Protein AF-A0A061RT14-F1 (afdb_monomer_lite)

pLDDT: mean 90.78, std 5.9, range [65.38, 98.06]

InterPro domains:
  IPR000403 Phosphatidylinositol 3-/4-kinase, catalytic domain [PF00454] (94-162)
  IPR000403 Phosphatidylinositol 3-/4-kinase, catalytic domain [PS50290] (64-193)
  IPR011009 Protein kinase-like domain superfamily [SSF56112] (56-160)
  IPR018936 Phosphatidylinositol 3-/4-kinase, conserved site [PS00915] (94-108)
  IPR038980 Serine/threonine-protein kinase ATM, plant [PTHR37079] (1-188)

Foldseek 3Di:
DVLVLVLLVVVQPDDPDPPDQKDFDDPVSQVSFPPQQAAADQFDDDDDDPVPDCVVVGWGFRGWDGMWGFDDDDQRWTWTWTATPVRDIWIKTKHFQAQCPVVQVVLVVQVVVQVVLCVDPVSVVVVDGDDGTDWADSDRGITMITDDPPDDPPCCQQQNPVSHDHPCNVDPDPPDDRPVRVVVVVVVVVVVD

Secondary structure (DSSP, 8-state):
-HHHHHHHHHHHHSPP-SS-SEEEPPHHHHHHTTT-TTSBPTTS--PPPTT---TTSS-BEEEE-SEEEEPSSTT--EEEEEEETTS-EEEEEEEESS--HHHHHHHHHHHHHHHHHHHSHHHHHTT-------EEEEETTEEEEE--TT---HHHHHH-TTSS-SHHHHHPPTTPPPHHHHHHHHHHHHH--

Organism: NCBI:txid582737

Structure (mmCIF, N/CA/C/O backbone):
data_AF-A0A061RT14-F1
#
_entry.id   AF-A0A061RT14-F1
#
loop_
_atom_site.group_PDB
_atom_site.id
_atom_site.type_symbol
_atom_site.label_atom_id
_atom_site.label_alt_id
_atom_site.label_comp_id
_atom_site.label_asym_id
_atom_site.label_entity_id
_atom_site.label_seq_id
_atom_site.pdbx_PDB_ins_code
_atom_site.Cartn_x
_atom_site.Cartn_y
_atom_site.Cartn_z
_atom_site.occupancy
_atom_site.B_iso_or_equiv
_atom_site.auth_seq_id
_atom_site.auth_comp_id
_atom_site.auth_asym_id
_atom_site.auth_atom_id
_atom_site.pdbx_PDB_model_num
ATOM 1 N N . MET A 1 1 ? -8.540 4.274 19.283 1.00 82.62 1 MET A N 1
ATOM 2 C CA . MET A 1 1 ? -7.628 4.503 18.140 1.00 82.62 1 MET A CA 1
ATOM 3 C C . MET A 1 1 ? -6.169 4.528 18.581 1.00 82.62 1 MET A C 1
ATOM 5 O O . MET A 1 1 ? -5.404 3.745 18.046 1.00 82.62 1 MET A O 1
ATOM 9 N N . GLU A 1 2 ? -5.791 5.320 19.586 1.00 88.31 2 GLU A N 1
ATOM 10 C CA . GLU A 1 2 ? -4.419 5.368 20.133 1.00 88.31 2 GLU A CA 1
ATOM 11 C C . GLU A 1 2 ? -3.838 3.985 20.482 1.00 88.31 2 GLU A C 1
ATOM 13 O O . GLU A 1 2 ? -2.826 3.586 19.917 1.00 88.31 2 GLU A O 1
ATOM 18 N N . ALA A 1 3 ? -4.556 3.183 21.276 1.00 90.88 3 ALA A N 1
ATOM 19 C CA . ALA A 1 3 ? -4.118 1.832 21.642 1.00 90.88 3 ALA A CA 1
ATOM 20 C C . ALA A 1 3 ? -3.869 0.897 20.440 1.00 90.88 3 ALA A C 1
ATOM 22 O O . ALA A 1 3 ? -3.035 0.001 20.531 1.00 90.88 3 ALA A O 1
ATOM 23 N N . LEU A 1 4 ? -4.579 1.087 19.319 1.00 91.56 4 LEU A N 1
ATOM 24 C CA . LEU A 1 4 ? -4.354 0.317 18.089 1.00 91.56 4 LEU A CA 1
ATOM 25 C C . LEU A 1 4 ? -3.040 0.747 17.423 1.00 91.56 4 LEU A C 1
ATOM 27 O O . LEU A 1 4 ? -2.253 -0.104 17.013 1.00 91.56 4 LEU A O 1
ATOM 31 N N . LEU A 1 5 ? -2.789 2.058 17.353 1.00 91.50 5 LEU A N 1
ATOM 32 C CA . LEU A 1 5 ? -1.551 2.612 16.804 1.00 91.50 5 LEU A CA 1
ATOM 33 C C . LEU A 1 5 ? -0.332 2.163 17.612 1.00 91.50 5 LEU A C 1
ATOM 35 O O . LEU A 1 5 ? 0.660 1.755 17.020 1.00 91.50 5 LEU A O 1
ATOM 39 N N . GLU A 1 6 ? -0.427 2.119 18.941 1.00 92.69 6 GLU A N 1
ATOM 40 C CA . GLU A 1 6 ? 0.636 1.563 19.788 1.00 92.69 6 GLU A CA 1
ATOM 41 C C . GLU A 1 6 ? 0.981 0.112 19.419 1.00 92.69 6 GLU A C 1
ATOM 43 O O . GLU A 1 6 ? 2.153 -0.267 19.427 1.00 92.69 6 GLU A O 1
ATOM 48 N N . LYS A 1 7 ? -0.013 -0.718 19.062 1.00 92.81 7 LYS A N 1
ATOM 49 C CA . LYS A 1 7 ? 0.255 -2.102 18.627 1.00 92.81 7 LYS A CA 1
ATOM 50 C C . LYS A 1 7 ? 0.917 -2.152 17.259 1.00 92.81 7 LYS A C 1
ATOM 52 O O . LYS A 1 7 ? 1.801 -2.984 17.054 1.00 92.81 7 LYS A O 1
ATOM 57 N N . TYR A 1 8 ? 0.538 -1.259 16.348 1.00 94.25 8 TYR A N 1
ATOM 58 C CA . TYR A 1 8 ? 1.222 -1.125 15.065 1.00 94.25 8 TYR A CA 1
ATOM 59 C C . TYR A 1 8 ? 2.668 -0.649 15.218 1.00 94.25 8 TYR A C 1
ATOM 61 O O . TYR A 1 8 ? 3.545 -1.204 14.560 1.00 94.25 8 TYR A O 1
ATOM 69 N N . ILE A 1 9 ? 2.937 0.311 16.105 1.00 93.81 9 ILE A N 1
ATOM 70 C CA . ILE A 1 9 ? 4.295 0.789 16.403 1.00 93.81 9 ILE A CA 1
ATOM 71 C C . ILE A 1 9 ? 5.125 -0.348 17.009 1.00 93.81 9 ILE A C 1
ATOM 73 O O . ILE A 1 9 ? 6.199 -0.659 16.498 1.00 93.81 9 ILE A O 1
ATOM 77 N N . ALA A 1 10 ? 4.592 -1.067 18.003 1.00 93.62 10 ALA A N 1
ATOM 78 C CA . ALA A 1 10 ? 5.271 -2.225 18.588 1.00 93.62 10 ALA A CA 1
ATOM 79 C C . ALA A 1 10 ? 5.583 -3.316 17.541 1.00 93.62 10 ALA A C 1
ATOM 81 O O . ALA A 1 10 ? 6.660 -3.914 17.549 1.00 93.62 10 ALA A O 1
ATOM 82 N N . LEU A 1 11 ? 4.666 -3.561 16.598 1.00 93.62 11 LEU A N 1
ATOM 83 C CA . LEU A 1 11 ? 4.891 -4.460 15.464 1.00 93.62 11 LEU A CA 1
ATOM 84 C C . LEU A 1 11 ? 5.971 -3.925 14.503 1.00 93.62 11 LEU A C 1
ATOM 86 O O . LEU A 1 11 ? 6.790 -4.704 14.004 1.00 93.62 11 LEU A O 1
ATOM 90 N N . ALA A 1 12 ? 5.987 -2.617 14.239 1.00 92.56 12 ALA A N 1
ATOM 91 C CA . ALA A 1 12 ? 6.969 -1.962 13.381 1.00 92.56 12 ALA A CA 1
ATOM 92 C C . ALA A 1 12 ? 8.385 -2.062 13.966 1.00 92.56 12 ALA A C 1
ATOM 94 O O . ALA A 1 12 ? 9.337 -2.366 13.240 1.00 92.56 12 ALA A O 1
ATOM 95 N N . GLU A 1 13 ? 8.526 -1.868 15.273 1.00 90.44 13 GLU A N 1
ATOM 96 C CA . GLU A 1 13 ? 9.802 -1.888 15.996 1.00 90.44 13 GLU A CA 1
ATOM 97 C C . GLU A 1 13 ? 10.305 -3.300 16.308 1.00 90.44 13 GLU A C 1
ATOM 99 O O . GLU A 1 13 ? 11.508 -3.499 16.494 1.00 90.44 13 GLU A O 1
ATOM 104 N N . MET A 1 14 ? 9.416 -4.301 16.301 1.00 89.44 14 MET A N 1
ATOM 105 C CA . MET A 1 14 ? 9.783 -5.698 16.524 1.00 89.44 14 MET A CA 1
ATOM 106 C C . MET A 1 14 ? 10.948 -6.111 15.603 1.00 89.44 14 MET A C 1
ATOM 108 O O . MET A 1 14 ? 10.864 -5.923 14.381 1.00 89.44 14 MET A O 1
ATOM 112 N N . PRO A 1 15 ? 12.023 -6.724 16.132 1.00 85.38 15 PRO A N 1
ATOM 113 C CA . PRO A 1 15 ? 13.105 -7.226 15.302 1.00 85.38 15 PRO A CA 1
ATOM 114 C C . PRO A 1 15 ? 12.567 -8.230 14.284 1.00 85.38 15 PRO A C 1
ATOM 116 O O . PRO A 1 15 ? 11.870 -9.184 14.634 1.00 85.38 15 PRO A O 1
ATOM 119 N N . ALA A 1 16 ? 12.904 -8.036 13.010 1.00 80.06 16 ALA A N 1
ATOM 120 C CA . ALA A 1 16 ? 12.757 -9.118 12.053 1.00 80.06 16 ALA A CA 1
ATOM 121 C C . ALA A 1 16 ? 13.710 -10.227 12.515 1.00 80.06 16 ALA A C 1
ATOM 123 O O . ALA A 1 16 ? 14.896 -9.949 12.676 1.00 80.06 16 ALA A O 1
ATOM 124 N N . GLY A 1 17 ? 13.191 -11.423 12.817 1.00 67.81 17 GLY A N 1
ATOM 125 C CA . GLY A 1 17 ? 13.969 -12.542 13.365 1.00 67.81 17 GLY A CA 1
ATOM 126 C C . GLY A 1 17 ? 15.090 -13.019 12.428 1.00 67.81 17 GLY A C 1
ATOM 127 O O . GLY A 1 17 ? 15.626 -12.263 11.627 1.00 67.81 17 GLY A O 1
ATOM 128 N N . GLY A 1 18 ? 15.465 -14.298 12.479 1.00 69.19 18 GLY A N 1
ATOM 129 C CA . GLY A 1 18 ? 16.499 -14.849 11.587 1.00 69.19 18 GLY A CA 1
ATOM 130 C C . GLY A 1 18 ? 16.211 -14.681 10.078 1.00 69.19 18 GLY A C 1
ATOM 131 O O . GLY A 1 18 ? 15.291 -13.984 9.648 1.00 69.19 18 GLY A O 1
ATOM 132 N N . LYS A 1 19 ? 16.967 -15.387 9.230 1.00 71.06 19 LYS A N 1
ATOM 133 C CA . LYS A 1 19 ? 16.823 -15.348 7.755 1.00 71.06 19 LYS A CA 1
ATOM 134 C C . LYS A 1 19 ? 15.473 -15.864 7.207 1.00 71.06 19 LYS A C 1
ATOM 136 O O . LYS A 1 19 ? 15.343 -16.035 6.004 1.00 71.06 19 LYS A O 1
ATOM 141 N N . GLN A 1 20 ? 14.496 -16.165 8.060 1.00 77.25 20 GLN A N 1
ATOM 142 C CA . GLN A 1 20 ? 13.179 -16.628 7.632 1.00 77.25 20 GLN A CA 1
ATOM 143 C C . GLN A 1 20 ? 12.346 -15.467 7.081 1.00 77.25 20 GLN A C 1
ATOM 145 O O . GLN A 1 20 ? 12.254 -14.412 7.709 1.00 77.25 20 GLN A O 1
ATOM 150 N N . ASP A 1 21 ? 11.686 -15.699 5.947 1.00 85.56 21 ASP A N 1
ATOM 151 C CA . ASP A 1 21 ? 10.792 -14.732 5.294 1.00 85.56 21 ASP A CA 1
ATOM 152 C C . ASP A 1 21 ? 9.399 -14.678 5.931 1.00 85.56 21 ASP A C 1
ATOM 154 O O . ASP A 1 21 ? 8.592 -13.815 5.601 1.00 85.56 21 ASP A O 1
ATOM 158 N N . ARG A 1 22 ? 9.089 -15.592 6.852 1.00 91.06 22 ARG A N 1
ATOM 159 C CA . ARG A 1 22 ? 7.801 -15.645 7.542 1.00 91.06 22 ARG A CA 1
ATOM 160 C C . ARG A 1 22 ? 7.979 -16.153 8.962 1.00 91.06 22 ARG A C 1
ATOM 162 O O . ARG A 1 22 ? 8.780 -17.051 9.199 1.00 91.06 22 ARG A O 1
ATOM 169 N N . MET A 1 23 ? 7.192 -15.616 9.885 1.00 91.50 23 MET A N 1
ATOM 170 C CA . MET A 1 23 ? 7.088 -16.114 11.254 1.00 91.50 23 MET A CA 1
ATOM 171 C C . MET A 1 23 ? 5.638 -16.104 11.740 1.00 91.50 23 MET A C 1
ATOM 173 O O . MET A 1 23 ? 4.797 -15.376 11.209 1.00 91.50 23 MET A O 1
ATOM 177 N N . ALA A 1 24 ? 5.335 -16.904 12.761 1.00 92.31 24 ALA A N 1
ATOM 178 C CA . ALA A 1 24 ? 4.065 -16.795 13.472 1.00 92.31 24 ALA A CA 1
ATOM 179 C C . ALA A 1 24 ? 3.992 -15.448 14.208 1.00 92.31 24 ALA A C 1
ATOM 181 O O . ALA A 1 24 ? 5.001 -14.968 14.726 1.00 92.31 24 ALA A O 1
ATOM 182 N N . MET A 1 25 ? 2.805 -14.843 14.265 1.00 91.19 25 MET A N 1
ATOM 183 C CA . MET A 1 25 ? 2.603 -13.614 15.025 1.00 91.19 25 MET A CA 1
ATOM 184 C C . MET A 1 25 ? 2.831 -13.900 16.520 1.00 91.19 25 MET A C 1
ATOM 186 O O . MET A 1 25 ? 2.176 -14.799 17.063 1.00 91.19 25 MET A O 1
ATOM 190 N N . PRO A 1 26 ? 3.735 -13.167 17.201 1.00 91.38 26 PRO A N 1
ATOM 191 C CA . PRO A 1 26 ? 4.007 -13.377 18.618 1.00 91.38 26 PRO A CA 1
ATOM 192 C C . PRO A 1 26 ? 2.741 -13.315 19.472 1.00 91.38 26 PRO A C 1
ATOM 194 O O . PRO A 1 26 ? 1.857 -12.489 19.241 1.00 91.38 26 PRO A O 1
ATOM 197 N N . GLY A 1 27 ? 2.662 -14.172 20.494 1.00 89.62 27 GLY A N 1
ATOM 198 C CA . GLY A 1 27 ? 1.471 -14.290 21.341 1.00 89.62 27 GLY A CA 1
ATOM 199 C C . GLY A 1 27 ? 1.075 -12.983 22.034 1.00 89.62 27 GLY A C 1
ATOM 200 O O . GLY A 1 27 ? -0.114 -12.720 22.196 1.00 89.62 27 GLY A O 1
ATOM 201 N N . GLU A 1 28 ? 2.050 -12.150 22.401 1.00 87.75 28 GLU A N 1
ATOM 202 C CA . GLU A 1 28 ? 1.825 -10.826 22.993 1.00 87.75 28 GLU A CA 1
ATOM 203 C C . GLU A 1 28 ? 1.169 -9.856 22.015 1.00 87.75 28 GLU A C 1
ATOM 205 O O . GLU A 1 28 ? 0.125 -9.298 22.343 1.00 87.75 28 GLU A O 1
ATOM 210 N N . LEU A 1 29 ? 1.701 -9.737 20.794 1.00 87.06 29 LEU A N 1
ATOM 211 C CA . LEU A 1 29 ? 1.098 -8.923 19.736 1.00 87.06 29 LEU A CA 1
ATOM 212 C C . LEU A 1 29 ? -0.297 -9.443 19.376 1.00 87.06 29 LEU A C 1
ATOM 214 O O . LEU A 1 29 ? -1.251 -8.673 19.339 1.00 87.06 29 LEU A O 1
ATOM 218 N N . ARG A 1 30 ? -0.457 -10.764 19.226 1.00 88.25 30 ARG A N 1
ATOM 219 C CA . ARG A 1 30 ? -1.756 -11.386 18.925 1.00 88.25 30 ARG A CA 1
ATOM 220 C C . ARG A 1 30 ? -2.808 -11.098 19.998 1.00 88.25 30 ARG A C 1
ATOM 222 O O . ARG A 1 30 ? -3.971 -10.894 19.670 1.00 88.25 30 ARG A O 1
ATOM 229 N N . ARG A 1 31 ? -2.428 -11.112 21.281 1.00 87.62 31 ARG A N 1
ATOM 230 C CA . ARG A 1 31 ? -3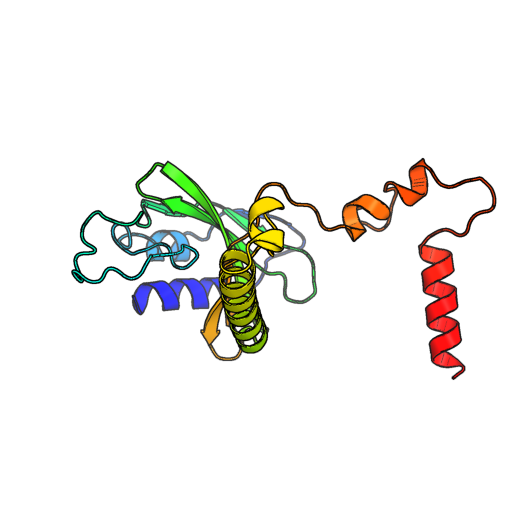.323 -10.712 22.382 1.00 87.62 31 ARG A CA 1
ATOM 231 C C . ARG A 1 31 ? -3.598 -9.213 22.356 1.00 87.62 31 ARG A C 1
ATOM 233 O O . ARG A 1 31 ? -4.737 -8.827 22.579 1.00 87.62 31 ARG A O 1
ATOM 240 N N . GLY A 1 32 ? -2.580 -8.407 22.063 1.00 83.69 32 GLY A N 1
ATOM 241 C CA . GLY A 1 32 ? -2.684 -6.955 21.970 1.00 83.69 32 GLY A CA 1
ATOM 242 C C . GLY A 1 32 ? -3.639 -6.481 20.879 1.00 83.69 32 GLY A C 1
ATOM 243 O O . GLY A 1 32 ? -4.244 -5.436 21.053 1.00 83.69 32 GLY A O 1
ATOM 244 N N . PHE A 1 33 ? -3.808 -7.257 19.807 1.00 84.12 33 PHE A N 1
ATOM 245 C CA . PHE A 1 33 ? -4.737 -6.973 18.713 1.00 84.12 33 PHE A CA 1
ATOM 246 C C . PHE A 1 33 ? -6.186 -7.440 18.951 1.00 84.12 33 PHE A C 1
ATOM 248 O O . PHE A 1 33 ? -7.040 -7.227 18.092 1.00 84.12 33 PHE A O 1
ATOM 255 N N . LYS A 1 34 ? -6.495 -8.063 20.097 1.00 82.81 34 LYS A N 1
ATOM 256 C CA . LYS A 1 34 ? -7.881 -8.394 20.464 1.00 82.81 34 LYS A CA 1
ATOM 257 C C . LYS A 1 34 ? -8.628 -7.153 20.955 1.00 82.81 34 LYS A C 1
ATOM 259 O O . LYS A 1 34 ? -8.044 -6.328 21.650 1.00 82.81 34 LYS A O 1
ATOM 264 N N . GLY A 1 35 ? -9.929 -7.070 20.673 1.00 82.50 35 GLY A N 1
ATOM 265 C CA . GLY A 1 35 ? -10.785 -5.987 21.171 1.00 82.50 35 GLY A CA 1
ATOM 266 C C . GLY A 1 35 ? -10.781 -4.729 20.300 1.00 82.50 35 GLY A C 1
ATOM 267 O O . GLY A 1 35 ? -11.325 -3.705 20.706 1.00 82.50 35 GLY A O 1
ATOM 268 N N . PHE A 1 36 ? -10.204 -4.800 19.098 1.00 84.94 36 PHE A N 1
ATOM 269 C CA . PHE A 1 36 ? -10.334 -3.762 18.069 1.00 84.94 36 PHE A CA 1
ATOM 270 C C . PHE A 1 36 ? -11.419 -4.093 17.040 1.00 84.94 36 PHE A C 1
ATOM 272 O O . PHE A 1 36 ? -11.477 -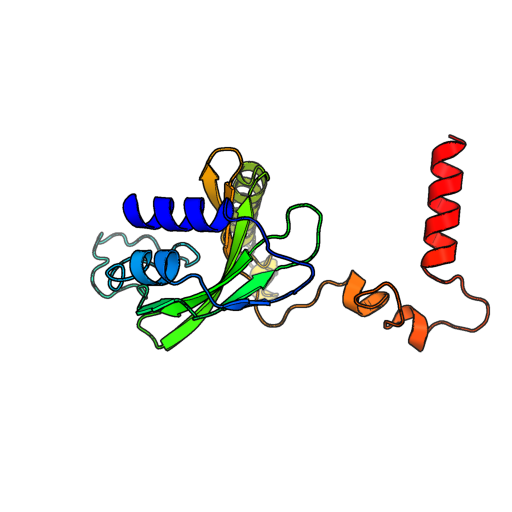3.447 15.998 1.00 84.94 36 PHE A O 1
ATOM 279 N N . ASP A 1 37 ? -12.300 -5.043 17.364 1.00 77.44 37 ASP A N 1
ATOM 280 C CA . ASP A 1 37 ? -13.267 -5.685 16.464 1.00 77.44 37 ASP A CA 1
ATOM 281 C C . ASP A 1 37 ? -14.397 -4.756 15.966 1.00 77.44 37 ASP A C 1
ATOM 283 O O . ASP A 1 37 ? -15.399 -5.219 15.447 1.00 77.44 37 ASP A O 1
ATOM 287 N N . LEU A 1 38 ? -14.277 -3.443 16.186 1.00 78.81 38 LEU A N 1
ATOM 288 C CA . LEU A 1 38 ? -15.215 -2.387 15.779 1.00 78.81 38 LEU A CA 1
ATOM 289 C C . LEU A 1 38 ? -14.483 -1.112 15.318 1.00 78.81 38 LEU A C 1
ATOM 291 O O . LEU A 1 38 ? -15.103 -0.074 15.082 1.00 78.81 38 LEU A O 1
ATOM 295 N N . MET A 1 39 ? -13.151 -1.154 15.230 1.00 88.19 39 MET A N 1
ATOM 296 C CA . MET A 1 39 ? -12.349 -0.035 14.743 1.00 88.19 39 MET A CA 1
ATOM 297 C C . MET A 1 39 ? -12.264 -0.065 13.218 1.00 88.19 39 MET A C 1
ATOM 299 O O . MET A 1 39 ? -12.162 -1.146 12.643 1.00 88.19 39 MET A O 1
ATOM 303 N N . PRO A 1 40 ? -12.267 1.097 12.546 1.00 89.62 40 PRO A N 1
ATOM 304 C CA . PRO A 1 40 ? -12.049 1.147 11.107 1.00 89.62 40 PRO A CA 1
ATOM 305 C C . PRO A 1 40 ? -10.700 0.535 10.727 1.00 89.62 40 PRO A C 1
ATOM 307 O O . PRO A 1 40 ? -9.714 0.675 11.459 1.00 89.62 40 PRO A O 1
ATOM 310 N N . LEU A 1 41 ? -10.643 -0.094 9.553 1.00 88.75 41 LEU A N 1
ATOM 311 C CA . LEU A 1 41 ? -9.377 -0.527 8.980 1.00 88.75 41 LEU A CA 1
ATOM 312 C C . LEU A 1 41 ? -8.552 0.705 8.583 1.00 88.75 41 LEU A C 1
ATOM 314 O O . LEU A 1 41 ? -8.979 1.508 7.754 1.00 88.75 41 LEU A O 1
ATOM 318 N N . VAL A 1 42 ? -7.362 0.847 9.163 1.00 87.25 42 VAL A N 1
ATOM 319 C CA . VAL A 1 42 ? -6.505 2.036 9.004 1.00 87.25 42 VAL A CA 1
ATOM 320 C C . VAL A 1 42 ? -6.064 2.236 7.549 1.00 87.25 42 VAL A C 1
ATOM 322 O O . VAL A 1 42 ? -5.904 3.368 7.099 1.00 87.25 42 VAL A O 1
ATOM 325 N N . SER A 1 43 ? -5.908 1.145 6.799 1.00 88.25 43 SER A N 1
ATOM 326 C CA . SER A 1 43 ? -5.563 1.157 5.374 1.00 88.25 43 SER A CA 1
ATOM 327 C C . SER A 1 43 ? -6.751 1.341 4.421 1.00 88.25 43 SER A C 1
ATOM 329 O O . SER A 1 43 ? -6.535 1.406 3.210 1.00 88.25 43 SER A O 1
ATOM 331 N N . SER A 1 44 ? -7.987 1.437 4.924 1.00 86.00 44 SER A N 1
ATOM 332 C CA . SER A 1 44 ? -9.184 1.576 4.084 1.00 86.00 44 SER A CA 1
ATOM 333 C C . SER A 1 44 ? -9.567 3.031 3.809 1.00 86.00 44 SER A C 1
ATOM 335 O O . SER A 1 44 ? -9.328 3.936 4.610 1.00 86.00 44 SER A O 1
ATOM 337 N N . ASP A 1 45 ? -10.197 3.255 2.657 1.00 84.44 45 ASP A N 1
ATOM 338 C CA . ASP A 1 45 ? -10.855 4.514 2.325 1.00 84.44 45 ASP A CA 1
ATOM 339 C C . ASP A 1 45 ? -12.234 4.593 2.982 1.00 84.44 45 ASP A C 1
ATOM 341 O O . ASP A 1 45 ? -13.144 3.843 2.630 1.00 84.44 45 ASP A O 1
ATOM 345 N N . ILE A 1 46 ? -12.410 5.547 3.898 1.00 88.44 46 ILE A N 1
ATOM 346 C CA . ILE A 1 46 ? -13.722 5.878 4.458 1.00 88.44 46 ILE A CA 1
ATOM 347 C C . ILE A 1 46 ? -14.191 7.185 3.817 1.00 88.44 46 ILE A C 1
ATOM 349 O O . ILE A 1 46 ? -13.589 8.233 4.069 1.00 88.44 46 ILE A O 1
ATOM 353 N N . PRO A 1 47 ? -15.246 7.160 2.984 1.00 88.00 47 PRO A N 1
ATOM 354 C CA . PRO A 1 47 ? -15.732 8.366 2.335 1.00 88.00 47 PRO A CA 1
ATOM 355 C C . PRO A 1 47 ? -16.314 9.329 3.370 1.00 88.00 47 PRO A C 1
ATOM 357 O O . PRO A 1 47 ? -17.072 8.925 4.253 1.00 88.00 47 PRO A O 1
ATOM 360 N N . VAL A 1 48 ? -15.999 10.618 3.232 1.00 90.25 48 VAL A N 1
ATOM 361 C CA . VAL A 1 48 ? -16.597 11.666 4.065 1.00 90.25 48 VAL A CA 1
ATOM 362 C C . VAL A 1 48 ? -18.087 11.748 3.759 1.00 90.25 48 VAL A C 1
ATOM 364 O O . VAL A 1 48 ? -18.490 11.926 2.609 1.00 90.25 48 VAL A O 1
ATOM 367 N N . ARG A 1 49 ? -18.914 11.637 4.798 1.00 90.06 49 ARG A N 1
ATOM 368 C CA . ARG A 1 49 ? -20.368 11.710 4.676 1.00 90.06 49 ARG A CA 1
ATOM 369 C C . ARG A 1 49 ? -20.888 13.064 5.159 1.00 90.06 49 ARG A C 1
ATOM 371 O O . ARG A 1 49 ? -20.648 13.405 6.319 1.00 90.06 49 ARG A O 1
ATOM 378 N N . PRO A 1 50 ? -21.656 13.801 4.334 1.00 94.50 50 PRO A N 1
ATOM 379 C CA . PRO A 1 50 ? -22.251 15.073 4.748 1.00 94.50 50 PRO A CA 1
ATOM 380 C C . PRO A 1 50 ? -23.197 14.953 5.950 1.00 94.50 50 PRO A C 1
ATOM 382 O O . PRO A 1 50 ? -23.345 15.902 6.708 1.00 94.50 50 PRO A O 1
ATOM 385 N N . ASP A 1 51 ? -23.823 13.787 6.143 1.00 94.50 51 ASP A N 1
A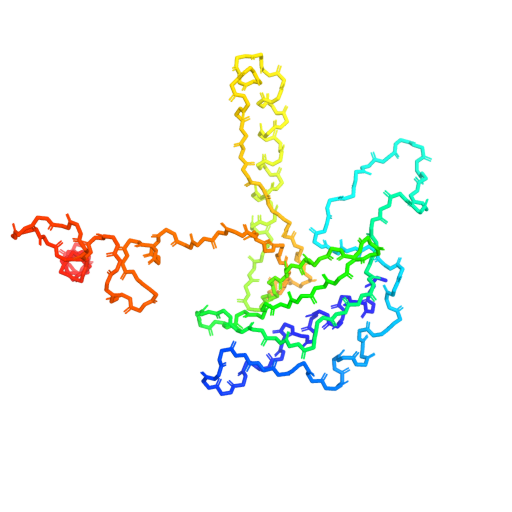TOM 386 C CA . ASP A 1 51 ? -24.731 13.527 7.266 1.00 94.50 51 ASP A CA 1
ATOM 387 C C . ASP A 1 51 ? -24.011 13.140 8.569 1.00 94.50 51 ASP A C 1
ATOM 389 O O . ASP A 1 51 ? -24.675 12.921 9.579 1.00 94.50 51 ASP A O 1
ATOM 393 N N . ALA A 1 52 ? -22.676 13.030 8.549 1.00 91.62 52 ALA A N 1
ATOM 394 C CA . ALA A 1 52 ? -21.829 12.606 9.666 1.00 91.62 52 ALA A CA 1
ATOM 395 C C . ALA A 1 52 ? -22.213 11.254 10.308 1.00 91.62 52 ALA A C 1
ATOM 397 O O . ALA A 1 52 ? -21.746 10.923 11.401 1.00 91.62 52 ALA A O 1
ATOM 398 N N . ARG A 1 53 ? -23.039 10.437 9.642 1.00 91.38 53 ARG A N 1
ATOM 399 C CA . ARG A 1 53 ? -23.471 9.131 10.154 1.00 91.38 53 ARG A CA 1
ATOM 400 C C . ARG A 1 53 ? -22.586 8.035 9.589 1.00 91.38 53 ARG A C 1
ATOM 402 O O . ARG A 1 53 ? -22.767 7.627 8.449 1.00 91.38 53 ARG A O 1
ATOM 409 N N . TYR A 1 54 ? -21.664 7.542 10.410 1.00 87.06 54 TYR A N 1
ATOM 410 C CA . TYR A 1 54 ? -20.715 6.494 10.018 1.00 87.06 54 TYR A CA 1
ATOM 411 C C . TYR A 1 54 ? -21.025 5.110 10.611 1.00 87.06 54 TYR A C 1
ATOM 413 O O . TYR A 1 54 ? -20.425 4.112 10.221 1.00 87.06 54 TYR A O 1
ATOM 421 N N . ALA A 1 55 ? -21.955 5.021 11.565 1.00 85.88 55 ALA A N 1
ATOM 422 C CA . ALA A 1 55 ? -22.281 3.759 12.223 1.00 85.88 55 ALA A CA 1
ATOM 423 C C . ALA A 1 55 ? -22.791 2.724 11.206 1.00 85.88 55 ALA A C 1
ATOM 425 O O . ALA A 1 55 ? -23.788 2.956 10.525 1.00 85.88 55 ALA A O 1
ATOM 426 N N . GLY A 1 56 ? -22.087 1.594 11.097 1.00 83.62 56 GLY A N 1
ATOM 427 C CA . GLY A 1 56 ? -22.422 0.519 10.159 1.00 83.62 56 GLY A CA 1
ATOM 428 C C . GLY A 1 56 ? -22.200 0.859 8.681 1.00 83.62 56 GLY A C 1
ATOM 429 O O . GLY A 1 56 ? -22.657 0.110 7.826 1.00 83.62 56 GLY A O 1
ATOM 430 N N . THR A 1 57 ? -21.530 1.972 8.354 1.00 86.56 57 THR A N 1
ATOM 431 C CA . THR A 1 57 ? -21.319 2.384 6.953 1.00 86.56 57 THR A CA 1
ATOM 432 C C . THR A 1 57 ? -19.941 2.034 6.407 1.00 86.56 57 THR A C 1
ATOM 434 O O . THR A 1 57 ? -19.676 2.309 5.240 1.00 86.56 57 THR A O 1
ATOM 437 N N . PHE A 1 58 ? -19.038 1.523 7.242 1.00 87.56 58 PHE A N 1
ATOM 438 C CA . PHE A 1 58 ? -17.675 1.187 6.851 1.00 87.56 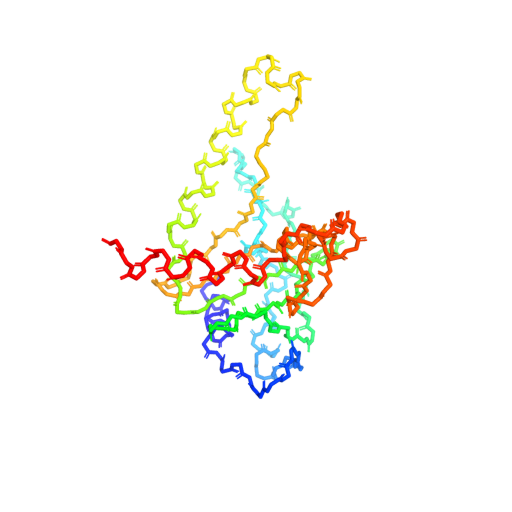58 PHE A CA 1
ATOM 439 C C . PHE A 1 58 ? -17.272 -0.178 7.423 1.00 87.56 58 PHE A C 1
ATOM 441 O O . PHE A 1 58 ? -17.692 -0.518 8.537 1.00 87.56 58 PHE A O 1
ATOM 448 N N . PRO A 1 59 ? -16.458 -0.949 6.682 1.00 88.56 59 PRO A N 1
ATOM 449 C CA . PRO A 1 59 ? -15.908 -2.192 7.185 1.00 88.56 59 PRO A CA 1
ATOM 450 C C . PRO A 1 59 ? -14.964 -1.899 8.352 1.00 88.56 59 PRO A C 1
ATOM 452 O O . PRO A 1 59 ? -14.114 -1.006 8.294 1.00 88.56 59 PRO A O 1
ATOM 455 N N . HIS A 1 60 ? -15.130 -2.646 9.434 1.00 91.19 60 HIS A N 1
ATOM 456 C CA . HIS A 1 60 ? -14.274 -2.556 10.610 1.00 91.19 60 HIS A CA 1
ATOM 457 C C . HIS A 1 60 ? -13.387 -3.790 10.710 1.00 91.19 60 HIS A C 1
ATOM 459 O O . HIS A 1 60 ? -13.646 -4.813 10.084 1.00 91.19 60 HIS A O 1
ATOM 465 N N . ILE A 1 61 ? -12.316 -3.690 11.486 1.00 93.19 61 ILE A N 1
ATOM 466 C CA . ILE A 1 61 ? -11.419 -4.805 11.766 1.00 93.19 61 ILE A CA 1
ATOM 467 C C . ILE A 1 61 ? -12.239 -5.922 12.415 1.00 93.19 61 ILE A C 1
ATOM 469 O O . ILE A 1 61 ? -12.932 -5.679 13.392 1.00 93.19 61 ILE A O 1
ATOM 473 N N . HIS A 1 62 ? -12.148 -7.135 11.880 1.00 92.31 62 HIS A N 1
ATOM 474 C CA . HIS A 1 62 ? -12.719 -8.352 12.461 1.00 92.31 62 HIS A CA 1
ATOM 475 C C . HIS A 1 62 ? -11.640 -9.249 13.078 1.00 92.31 62 HIS A C 1
ATOM 477 O O . HIS A 1 62 ? -11.905 -10.037 13.982 1.00 92.31 62 HIS A O 1
ATOM 483 N N . GLY A 1 63 ? -10.401 -9.156 12.590 1.00 91.31 63 GLY A N 1
ATOM 484 C CA . GLY A 1 63 ? -9.290 -9.883 13.187 1.00 91.31 63 GLY A CA 1
ATOM 485 C C . GLY A 1 63 ? -7.984 -9.761 12.419 1.00 91.31 63 GLY A C 1
ATOM 486 O O . GLY A 1 63 ? -7.938 -9.305 11.280 1.00 91.31 63 GLY A O 1
ATOM 487 N N . PHE A 1 64 ? -6.908 -10.219 13.051 1.00 93.00 64 PHE A N 1
ATOM 488 C CA . PHE A 1 64 ? -5.558 -10.203 12.494 1.00 93.00 64 PHE A CA 1
ATOM 489 C C . PHE A 1 64 ? -5.089 -11.617 12.154 1.00 93.00 64 PHE A C 1
ATOM 491 O O . PHE A 1 64 ? -5.366 -12.583 12.870 1.00 93.00 64 PHE A O 1
ATOM 498 N N . GLY A 1 65 ? -4.340 -11.733 11.061 1.00 93.12 65 GLY A N 1
ATOM 499 C CA . GLY A 1 65 ? -3.727 -12.976 10.618 1.00 93.12 65 GLY A CA 1
ATOM 500 C C . GLY A 1 65 ? -2.680 -13.492 11.608 1.00 93.12 65 GLY A C 1
ATOM 501 O O . GLY A 1 65 ? -1.972 -12.737 12.269 1.00 93.12 65 GLY A O 1
ATOM 502 N N . GLY A 1 66 ? -2.536 -14.816 11.682 1.00 93.94 66 GLY A N 1
ATOM 503 C CA . GLY A 1 66 ? -1.628 -15.475 12.628 1.00 93.94 66 GLY A CA 1
ATOM 504 C C . GLY A 1 66 ? -0.146 -15.461 12.240 1.00 93.94 66 GLY A C 1
ATOM 505 O O . GLY A 1 66 ? 0.654 -16.115 12.908 1.00 93.94 66 GLY A O 1
ATOM 506 N N . SER A 1 67 ? 0.245 -14.775 11.165 1.00 94.12 67 SER A N 1
ATOM 507 C CA . SER A 1 67 ? 1.624 -14.772 10.670 1.00 94.12 67 SER A CA 1
ATOM 508 C C . SER A 1 67 ? 2.053 -13.412 10.150 1.00 94.12 67 SER A C 1
ATOM 510 O O . SER A 1 67 ? 1.241 -12.683 9.589 1.00 94.12 67 SER A O 1
ATOM 512 N N . ILE A 1 68 ? 3.349 -13.152 10.247 1.00 94.81 68 ILE A N 1
ATOM 513 C CA . ILE 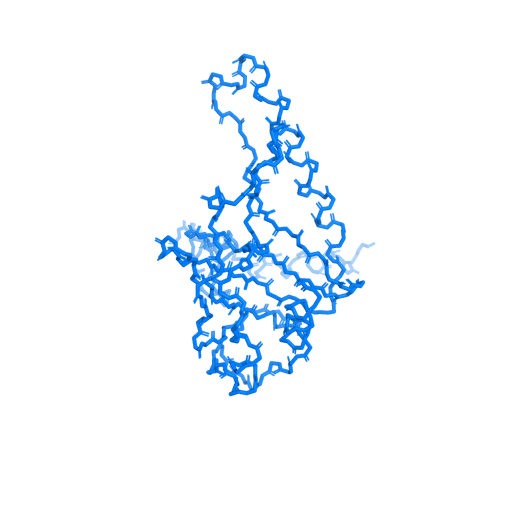A 1 68 ? 4.026 -11.981 9.706 1.00 94.81 68 ILE A CA 1
ATOM 514 C C . ILE A 1 68 ? 4.947 -12.460 8.589 1.00 94.81 68 ILE A C 1
ATOM 516 O O . ILE A 1 68 ? 5.728 -13.392 8.793 1.00 94.81 68 ILE A O 1
ATOM 520 N N . GLN A 1 69 ? 4.861 -11.836 7.420 1.00 94.12 69 GLN A N 1
ATOM 521 C CA . GLN A 1 69 ? 5.812 -12.035 6.332 1.00 94.12 69 GLN A CA 1
ATOM 522 C C . GLN A 1 69 ? 6.793 -10.861 6.304 1.00 94.12 69 GLN A C 1
ATOM 524 O O . GLN A 1 69 ? 6.399 -9.709 6.434 1.00 94.12 69 GLN A O 1
ATOM 529 N N . PHE A 1 70 ? 8.077 -11.140 6.132 1.00 92.00 70 PHE A N 1
ATOM 530 C CA . PHE A 1 70 ? 9.100 -10.120 5.964 1.00 92.00 70 PHE A CA 1
ATOM 531 C C . PHE A 1 70 ? 9.304 -9.854 4.482 1.00 92.00 70 PHE A C 1
ATOM 533 O O . PHE A 1 70 ? 9.571 -10.770 3.705 1.00 92.00 70 PHE A O 1
ATOM 540 N N . VAL A 1 71 ? 9.183 -8.591 4.092 1.00 86.75 71 VAL A N 1
ATOM 541 C CA . VAL A 1 71 ? 9.513 -8.155 2.736 1.00 86.75 71 VAL A CA 1
ATOM 542 C C . VAL A 1 71 ? 11.004 -7.818 2.688 1.00 86.75 71 VAL A C 1
ATOM 544 O O . VAL A 1 71 ? 11.585 -7.382 3.684 1.00 86.75 71 VAL A O 1
ATOM 547 N N . GLY A 1 72 ? 11.645 -8.088 1.548 1.00 78.81 72 GLY A N 1
ATOM 548 C CA . GLY A 1 72 ? 13.075 -7.844 1.357 1.00 78.81 72 GLY A CA 1
ATOM 549 C C . GLY A 1 72 ? 13.484 -6.384 1.596 1.00 78.81 72 GLY A C 1
ATOM 550 O O . GLY A 1 72 ? 12.653 -5.479 1.654 1.00 78.81 72 GLY A O 1
ATOM 551 N N . GLY A 1 73 ? 14.791 -6.156 1.713 1.00 76.88 73 GLY A N 1
ATOM 552 C CA . GLY A 1 73 ? 15.376 -4.842 1.989 1.00 76.88 73 GLY A CA 1
ATOM 553 C C . GLY A 1 73 ? 16.049 -4.760 3.359 1.00 76.88 73 GLY A C 1
ATOM 554 O O . GLY A 1 73 ? 15.970 -5.684 4.167 1.00 76.88 73 GLY A O 1
ATOM 555 N N . ILE A 1 74 ? 16.736 -3.642 3.606 1.00 74.56 74 ILE A N 1
ATOM 556 C CA . ILE A 1 74 ? 17.554 -3.422 4.812 1.00 74.56 74 ILE A CA 1
ATOM 557 C C . ILE A 1 74 ? 16.677 -3.387 6.073 1.00 74.56 74 ILE A C 1
ATOM 559 O O . ILE A 1 74 ? 16.981 -4.057 7.056 1.00 74.56 74 ILE A O 1
ATOM 563 N N . ASN A 1 75 ? 15.550 -2.672 6.014 1.00 81.38 75 ASN A N 1
ATOM 564 C CA . ASN A 1 75 ? 14.662 -2.454 7.162 1.00 81.38 75 ASN A CA 1
ATOM 565 C C . ASN A 1 75 ? 13.646 -3.591 7.389 1.00 81.38 75 ASN A C 1
ATOM 567 O O . ASN A 1 75 ? 12.866 -3.532 8.336 1.00 81.38 75 ASN A O 1
ATOM 571 N N . ARG A 1 76 ? 13.659 -4.628 6.534 1.00 88.69 76 ARG A N 1
ATOM 572 C CA . ARG A 1 76 ? 12.773 -5.811 6.569 1.00 88.69 76 ARG A CA 1
ATOM 573 C C . ARG A 1 76 ? 11.330 -5.502 7.024 1.00 88.69 76 ARG A C 1
ATOM 575 O O . ARG A 1 76 ? 10.926 -5.938 8.110 1.00 88.69 76 ARG A O 1
ATOM 582 N N . PRO A 1 77 ? 10.553 -4.752 6.219 1.00 92.31 77 PRO A N 1
ATOM 583 C CA . PRO A 1 77 ? 9.172 -4.400 6.549 1.00 92.31 77 PRO A CA 1
ATOM 584 C C . PRO A 1 77 ? 8.296 -5.631 6.827 1.00 92.31 77 PRO A C 1
ATOM 586 O O . PRO A 1 77 ? 8.520 -6.702 6.252 1.00 92.31 77 PRO A O 1
ATOM 589 N N . LYS A 1 78 ? 7.288 -5.476 7.692 1.00 94.94 78 LYS A N 1
ATOM 590 C CA . LYS A 1 78 ? 6.375 -6.551 8.102 1.00 94.94 78 LYS A CA 1
ATOM 591 C C . LYS A 1 78 ? 5.079 -6.467 7.311 1.00 94.94 78 LYS A C 1
ATOM 593 O O . LYS A 1 78 ? 4.319 -5.524 7.475 1.00 94.94 78 LYS A O 1
ATOM 598 N N . LEU A 1 79 ? 4.810 -7.469 6.493 1.00 95.44 79 LEU A N 1
ATOM 599 C CA . LEU A 1 79 ? 3.527 -7.663 5.838 1.00 95.44 79 LEU A CA 1
ATOM 600 C C . LEU A 1 79 ? 2.624 -8.499 6.751 1.00 95.44 79 LEU A C 1
ATOM 602 O O . LEU A 1 79 ? 2.952 -9.644 7.085 1.00 95.44 79 LEU A O 1
ATOM 606 N N . ILE A 1 80 ? 1.500 -7.922 7.157 1.00 95.69 80 ILE A N 1
ATOM 607 C CA . ILE A 1 80 ? 0.459 -8.590 7.940 1.00 95.69 80 ILE A CA 1
ATOM 608 C C . ILE A 1 80 ? -0.839 -8.665 7.144 1.00 95.69 80 ILE A C 1
ATOM 610 O O . ILE A 1 80 ? -1.015 -7.955 6.157 1.00 95.69 80 ILE A O 1
ATOM 614 N N . GLN A 1 81 ? -1.745 -9.530 7.586 1.00 95.62 81 GLN A N 1
ATOM 615 C CA . GLN A 1 81 ? -3.093 -9.629 7.042 1.00 95.62 81 GLN A CA 1
ATOM 616 C C . GLN A 1 81 ? -4.099 -9.213 8.113 1.00 95.62 81 GLN A C 1
ATOM 618 O O . GLN A 1 81 ? -3.993 -9.658 9.257 1.00 95.62 81 GLN A O 1
ATOM 623 N N . VAL A 1 82 ? -5.090 -8.419 7.729 1.00 94.56 82 VAL A N 1
ATOM 624 C CA . VAL A 1 82 ? -6.229 -8.019 8.556 1.00 94.56 82 VAL A CA 1
ATOM 625 C C . VAL A 1 82 ? -7.499 -8.437 7.831 1.00 94.56 82 VAL A C 1
ATOM 627 O O . VAL A 1 82 ? -7.620 -8.252 6.627 1.00 94.56 82 VAL A O 1
ATOM 630 N N . THR A 1 83 ? -8.424 -9.067 8.541 1.00 94.00 83 THR A N 1
ATOM 631 C CA . THR A 1 83 ? -9.742 -9.422 8.005 1.00 94.00 83 THR A CA 1
ATOM 632 C C . THR A 1 83 ? -10.737 -8.384 8.481 1.00 94.00 83 THR A C 1
ATOM 634 O O . THR A 1 83 ? -10.715 -8.031 9.662 1.00 94.00 83 THR A O 1
ATOM 637 N N . ASP A 1 84 ? -11.574 -7.881 7.582 1.00 93.81 84 ASP A N 1
ATOM 638 C CA . ASP A 1 84 ? -12.632 -6.938 7.926 1.00 93.81 84 ASP A CA 1
ATOM 639 C C . ASP A 1 84 ? -13.963 -7.633 8.267 1.00 93.81 84 ASP A C 1
ATOM 641 O O . ASP A 1 84 ? -14.105 -8.854 8.166 1.00 93.81 84 ASP A O 1
ATOM 645 N N . SER A 1 85 ? -14.944 -6.840 8.692 1.00 92.38 85 SER A N 1
ATOM 646 C CA . SER A 1 85 ? -16.299 -7.275 9.041 1.00 92.38 85 SER A CA 1
ATOM 647 C C . SER A 1 85 ? -17.088 -7.880 7.883 1.00 92.38 85 SER A C 1
ATOM 649 O O . SER A 1 85 ? -18.062 -8.589 8.124 1.00 92.38 85 SER A O 1
ATOM 651 N N . ASP A 1 86 ? -16.664 -7.623 6.646 1.00 91.75 86 ASP A N 1
ATOM 652 C CA . ASP A 1 86 ? -17.260 -8.176 5.430 1.00 91.75 86 ASP A CA 1
ATOM 653 C C . ASP A 1 86 ? -16.567 -9.492 5.016 1.00 91.75 86 ASP A C 1
ATOM 655 O O . ASP A 1 86 ? -16.907 -10.089 3.992 1.00 91.75 86 ASP A O 1
ATOM 659 N N . GLY A 1 87 ? -15.583 -9.954 5.797 1.00 91.88 87 GLY A N 1
ATOM 660 C CA . GLY A 1 87 ? -14.811 -11.167 5.543 1.00 91.88 87 GLY A CA 1
ATOM 661 C C . GLY A 1 87 ? -13.695 -10.997 4.510 1.00 91.88 87 GLY A C 1
ATOM 662 O O . GLY A 1 87 ? -13.110 -11.993 4.077 1.00 91.88 87 GLY A O 1
ATOM 663 N N . ARG A 1 88 ? -13.374 -9.766 4.094 1.00 92.81 88 ARG A N 1
ATOM 664 C CA . ARG A 1 88 ? -12.294 -9.501 3.138 1.00 92.81 88 ARG A CA 1
ATOM 665 C C . ARG A 1 88 ? -10.954 -9.448 3.853 1.00 92.81 88 ARG A C 1
ATOM 667 O O . ARG A 1 88 ? -10.817 -8.847 4.916 1.00 92.81 88 ARG A O 1
ATOM 674 N N . ALA A 1 89 ? -9.954 -10.071 3.239 1.00 93.88 89 ALA A N 1
ATOM 675 C CA . ALA A 1 89 ? -8.577 -10.019 3.697 1.00 93.88 89 ALA A CA 1
ATOM 676 C C . ALA A 1 89 ? -7.852 -8.835 3.051 1.00 93.88 89 ALA A C 1
ATOM 678 O O . ALA A 1 89 ? -7.798 -8.724 1.829 1.00 93.88 89 ALA A O 1
ATOM 679 N N . HIS A 1 90 ? -7.248 -8.000 3.884 1.00 94.62 90 HIS A N 1
ATOM 680 C CA . HIS A 1 90 ? -6.434 -6.856 3.499 1.00 94.62 90 HIS A CA 1
ATOM 681 C C . HIS A 1 90 ? -5.008 -7.104 3.953 1.00 94.62 90 HIS A C 1
ATOM 683 O O . HIS A 1 90 ? -4.784 -7.523 5.092 1.00 94.62 90 HIS A O 1
ATOM 689 N N . ARG A 1 91 ? -4.030 -6.865 3.083 1.00 95.75 91 ARG A N 1
ATOM 690 C CA . ARG A 1 91 ? -2.623 -6.912 3.474 1.00 95.75 91 ARG A CA 1
ATOM 691 C C . ARG A 1 91 ? -2.116 -5.508 3.771 1.00 95.75 91 ARG A C 1
ATOM 693 O O . ARG A 1 91 ? -2.398 -4.555 3.049 1.00 95.75 91 ARG A O 1
ATOM 700 N N . GLU A 1 92 ? -1.333 -5.393 4.832 1.00 96.44 92 GLU A N 1
ATOM 701 C CA . GLU A 1 92 ? -0.778 -4.125 5.293 1.00 96.44 92 GLU A CA 1
ATOM 702 C C . GLU A 1 92 ? 0.725 -4.270 5.504 1.00 96.44 92 GLU A C 1
ATOM 704 O O . GLU A 1 92 ? 1.193 -5.207 6.156 1.00 96.44 92 GLU A O 1
ATOM 709 N N . LEU A 1 93 ? 1.490 -3.348 4.924 1.00 95.81 93 LEU A N 1
ATOM 710 C CA . LEU A 1 93 ? 2.937 -3.290 5.048 1.00 95.81 93 LEU A CA 1
ATOM 711 C C . LEU A 1 93 ? 3.313 -2.293 6.140 1.00 95.81 93 LEU A C 1
ATOM 713 O O . LEU A 1 93 ? 3.211 -1.082 5.962 1.00 95.81 93 LEU A O 1
ATOM 717 N N . VAL A 1 94 ? 3.789 -2.816 7.259 1.00 95.88 94 VAL A N 1
ATOM 718 C CA . VAL A 1 94 ? 4.258 -2.037 8.400 1.00 95.88 94 VAL A CA 1
ATOM 719 C C . VAL A 1 94 ? 5.755 -1.795 8.256 1.00 95.88 94 VAL A C 1
ATOM 721 O O . VAL A 1 94 ? 6.558 -2.735 8.186 1.00 95.88 94 VAL A O 1
ATOM 724 N N . LYS A 1 95 ? 6.133 -0.520 8.209 1.00 94.06 95 LYS A N 1
ATOM 725 C CA . LYS A 1 95 ? 7.512 -0.061 8.064 1.00 94.06 95 LYS A CA 1
ATOM 726 C C . LYS A 1 95 ? 7.996 0.633 9.330 1.00 94.06 95 LYS A C 1
ATOM 728 O O . LYS A 1 95 ? 7.234 1.308 10.018 1.00 94.06 95 LYS A O 1
ATOM 733 N N . SER A 1 96 ? 9.288 0.490 9.587 1.00 92.31 96 SER A N 1
ATOM 734 C CA . SER A 1 96 ? 10.024 1.241 10.599 1.00 92.31 96 SER A CA 1
ATOM 735 C C . SER A 1 96 ? 11.334 1.751 10.018 1.00 92.31 96 SER A C 1
ATOM 737 O O . SER A 1 96 ? 11.854 1.186 9.053 1.00 92.31 96 SER A O 1
ATOM 739 N N . ARG A 1 97 ? 11.861 2.810 10.636 1.00 89.38 97 ARG A N 1
ATOM 740 C CA . ARG A 1 97 ? 13.049 3.560 10.211 1.00 89.38 97 ARG A CA 1
ATOM 741 C C . ARG A 1 97 ? 12.932 4.176 8.811 1.00 89.38 97 ARG A C 1
ATOM 743 O O . ARG A 1 97 ? 13.949 4.371 8.154 1.00 89.38 97 ARG A O 1
ATOM 750 N N . ASP A 1 98 ? 11.709 4.485 8.384 1.00 89.81 98 ASP A N 1
ATOM 751 C CA . ASP A 1 98 ? 11.394 5.104 7.094 1.00 89.81 98 ASP A CA 1
ATOM 752 C C . ASP A 1 98 ? 10.439 6.291 7.322 1.00 89.81 98 ASP A C 1
ATOM 754 O O . ASP A 1 98 ? 9.394 6.135 7.956 1.00 89.81 98 ASP A O 1
ATOM 758 N N . ASP A 1 99 ? 10.761 7.469 6.778 1.00 91.88 99 ASP A N 1
ATOM 759 C CA . ASP A 1 99 ? 9.859 8.629 6.811 1.00 91.88 99 ASP A CA 1
ATOM 760 C C . ASP A 1 99 ? 8.795 8.518 5.711 1.00 91.88 99 ASP A C 1
ATOM 762 O O . ASP A 1 99 ? 9.046 8.797 4.539 1.00 91.88 99 ASP A O 1
ATOM 766 N N . LEU A 1 100 ? 7.585 8.122 6.103 1.00 94.00 100 LEU A N 1
ATOM 767 C CA . LEU A 1 100 ? 6.458 7.917 5.190 1.00 94.00 100 LEU A CA 1
ATOM 768 C C . LEU A 1 100 ? 5.618 9.175 4.942 1.00 94.00 100 LEU A C 1
ATOM 770 O O . LEU A 1 100 ? 4.602 9.111 4.248 1.00 94.00 100 LEU A O 1
ATOM 774 N N . ARG A 1 101 ? 5.997 10.331 5.499 1.00 95.12 101 ARG A N 1
ATOM 775 C CA . ARG A 1 101 ? 5.212 11.566 5.341 1.00 95.12 101 ARG A CA 1
ATOM 776 C C . ARG A 1 101 ? 5.238 12.056 3.900 1.00 95.12 101 ARG A C 1
ATOM 778 O O . ARG A 1 101 ? 4.206 12.471 3.382 1.00 95.12 101 ARG A O 1
ATOM 785 N N . GLN A 1 102 ? 6.395 11.967 3.245 1.00 93.38 102 GLN A N 1
ATOM 786 C CA . GLN A 1 102 ? 6.522 12.327 1.832 1.00 93.38 102 GLN A CA 1
ATOM 787 C C . GLN A 1 102 ? 5.669 11.404 0.955 1.00 93.38 102 GLN A C 1
ATOM 789 O O . GLN A 1 102 ? 4.917 11.888 0.111 1.00 93.38 102 GLN A O 1
ATOM 794 N N . ASP A 1 103 ? 5.698 10.097 1.225 1.00 94.31 103 ASP A N 1
ATOM 795 C CA . ASP A 1 103 ? 4.873 9.115 0.518 1.00 94.31 103 ASP A CA 1
ATOM 796 C C . ASP A 1 103 ? 3.374 9.404 0.696 1.00 94.31 103 ASP A C 1
ATOM 798 O O . ASP A 1 103 ? 2.618 9.390 -0.276 1.00 94.31 103 ASP A O 1
ATOM 802 N N . ALA A 1 104 ? 2.937 9.729 1.918 1.00 95.38 104 ALA A N 1
ATOM 803 C CA . ALA A 1 104 ? 1.548 10.084 2.205 1.00 95.38 104 ALA A CA 1
ATOM 804 C C . ALA A 1 104 ? 1.091 11.344 1.452 1.00 95.38 104 ALA A C 1
ATOM 806 O O . ALA A 1 104 ? 0.010 11.346 0.860 1.00 95.38 104 ALA A O 1
ATOM 807 N N . VAL A 1 105 ? 1.921 12.391 1.419 1.00 96.62 105 VAL A N 1
ATOM 808 C CA . VAL A 1 105 ? 1.632 13.621 0.663 1.00 96.62 105 VAL A CA 1
ATOM 809 C C . VAL A 1 105 ? 1.522 13.326 -0.834 1.00 96.62 105 VAL A C 1
ATOM 811 O O . VAL A 1 105 ? 0.592 13.796 -1.491 1.00 96.62 105 VAL A O 1
ATOM 814 N N . MET A 1 106 ? 2.414 12.497 -1.377 1.00 96.56 106 MET A N 1
ATOM 815 C CA . MET A 1 106 ? 2.361 12.113 -2.789 1.00 96.56 106 MET A CA 1
ATOM 816 C C . MET A 1 106 ? 1.105 11.302 -3.129 1.00 96.56 106 MET A C 1
ATOM 818 O O . MET A 1 106 ? 0.481 11.551 -4.159 1.00 96.56 106 MET A O 1
ATOM 822 N N . GLN A 1 107 ? 0.673 10.384 -2.257 1.00 96.69 107 GLN A N 1
ATOM 823 C CA . GLN A 1 107 ? -0.582 9.650 -2.462 1.00 96.69 107 GLN A CA 1
ATOM 824 C C . GLN A 1 107 ? -1.808 10.574 -2.441 1.00 96.69 107 GLN A C 1
ATOM 826 O O . GLN A 1 107 ? -2.721 10.405 -3.250 1.00 96.69 107 GLN A O 1
ATOM 831 N N . GLN A 1 108 ? -1.824 11.588 -1.571 1.00 95.38 108 GLN A N 1
ATOM 832 C CA . GLN A 1 108 ? -2.888 12.599 -1.562 1.00 95.38 108 GLN A CA 1
ATOM 833 C C . GLN A 1 108 ? -2.906 13.419 -2.856 1.00 95.38 108 GLN A C 1
ATOM 835 O O . GLN A 1 108 ? -3.975 13.628 -3.435 1.00 95.38 108 GLN A O 1
ATOM 840 N N . LEU A 1 109 ? -1.733 13.830 -3.347 1.00 97.69 109 LEU A N 1
ATOM 841 C CA . LEU A 1 109 ? -1.608 14.521 -4.628 1.00 97.69 109 LEU A CA 1
ATOM 842 C C . LEU A 1 109 ? -2.162 13.669 -5.778 1.00 97.69 109 LEU A C 1
ATOM 844 O O . LEU A 1 109 ? -2.917 14.181 -6.600 1.00 97.69 109 LEU A O 1
ATOM 848 N N . PHE A 1 110 ? -1.853 12.372 -5.828 1.00 97.69 110 PHE A N 1
ATOM 849 C CA . PHE A 1 110 ? -2.422 11.483 -6.845 1.00 97.69 110 PHE A CA 1
ATOM 850 C C . PHE A 1 110 ? -3.945 11.354 -6.738 1.00 97.69 110 PHE A C 1
ATOM 852 O O . PHE A 1 110 ? -4.624 11.331 -7.765 1.00 97.69 110 PHE A O 1
ATOM 859 N N . GLY A 1 111 ? -4.505 11.367 -5.525 1.00 96.12 111 GLY A N 1
ATOM 860 C CA . GLY A 1 111 ? -5.954 11.461 -5.325 1.00 96.12 111 GLY A CA 1
ATOM 861 C C . GLY A 1 111 ? -6.558 12.740 -5.923 1.00 96.12 111 GLY A C 1
ATOM 862 O O . GLY A 1 111 ? -7.595 12.693 -6.593 1.00 96.12 111 GLY A O 1
ATOM 863 N N . LEU A 1 112 ? -5.885 13.882 -5.753 1.00 96.88 112 LEU A N 1
ATOM 864 C CA . LEU A 1 112 ? -6.296 15.145 -6.369 1.00 96.88 112 LEU A CA 1
ATOM 865 C C . LEU A 1 112 ? -6.208 15.082 -7.900 1.00 96.88 112 LEU A C 1
ATOM 867 O O . LEU A 1 112 ? -7.155 15.466 -8.581 1.00 96.88 112 LEU A O 1
ATOM 871 N N . VAL A 1 113 ? -5.114 14.547 -8.446 1.00 98.06 113 VAL A N 1
ATOM 872 C CA . VAL A 1 113 ? -4.949 14.362 -9.897 1.00 98.06 113 VAL A CA 1
ATOM 873 C C . VAL A 1 113 ? -6.069 13.491 -10.464 1.00 98.06 113 VAL A C 1
ATOM 875 O O . VAL A 1 113 ? -6.671 13.858 -11.469 1.00 98.06 113 VAL A O 1
ATOM 878 N N . ASN A 1 114 ? -6.424 12.396 -9.792 1.00 97.56 114 ASN A N 1
ATOM 879 C CA . ASN A 1 114 ? -7.557 11.557 -10.189 1.00 97.56 114 ASN A CA 1
ATOM 880 C C . ASN A 1 114 ? -8.884 12.321 -10.192 1.00 97.56 114 ASN A C 1
ATOM 882 O O . ASN A 1 114 ? -9.712 12.120 -11.079 1.00 97.56 114 ASN A O 1
ATOM 886 N N . SER A 1 115 ? -9.074 13.230 -9.234 1.00 96.44 115 SER A N 1
ATOM 887 C CA . SER A 1 115 ? -10.271 14.071 -9.161 1.00 96.44 115 SER A CA 1
ATOM 888 C C . SER A 1 115 ? -10.348 15.051 -10.337 1.00 96.44 115 SER A C 1
ATOM 890 O O . SER A 1 115 ? -11.432 15.280 -10.868 1.00 96.44 115 SER A O 1
ATOM 892 N N . LEU A 1 116 ? -9.208 15.593 -10.779 1.00 97.62 116 LEU A N 1
ATOM 893 C CA . LEU A 1 116 ? -9.118 16.455 -11.963 1.00 97.62 116 LEU A CA 1
ATOM 894 C C . LEU A 1 116 ? -9.333 15.663 -13.264 1.00 97.62 116 LEU A C 1
ATOM 896 O O . LEU A 1 116 ? -10.111 16.088 -14.116 1.00 97.62 116 LEU A O 1
ATOM 900 N N . LEU A 1 117 ? -8.717 14.482 -13.394 1.00 98.00 117 LEU A N 1
ATOM 901 C CA . LEU A 1 117 ? -8.902 13.591 -14.549 1.00 98.00 117 LEU A CA 1
ATOM 902 C C . LEU A 1 117 ? -10.358 13.128 -14.702 1.00 98.00 117 LEU A C 1
ATOM 904 O O . LEU A 1 117 ? -10.832 12.953 -15.821 1.00 98.00 117 LEU A O 1
ATOM 908 N N . ALA A 1 118 ? -11.083 12.949 -13.596 1.00 96.81 118 ALA A N 1
ATOM 909 C CA . ALA A 1 118 ? -12.494 12.577 -13.629 1.00 96.81 118 ALA A CA 1
ATOM 910 C C . ALA A 1 118 ? -13.415 13.722 -14.098 1.00 96.81 118 ALA A C 1
ATOM 912 O O . ALA A 1 118 ? -14.499 13.455 -14.626 1.00 96.81 118 ALA A O 1
ATOM 913 N N . GLN A 1 119 ? -13.010 14.983 -13.915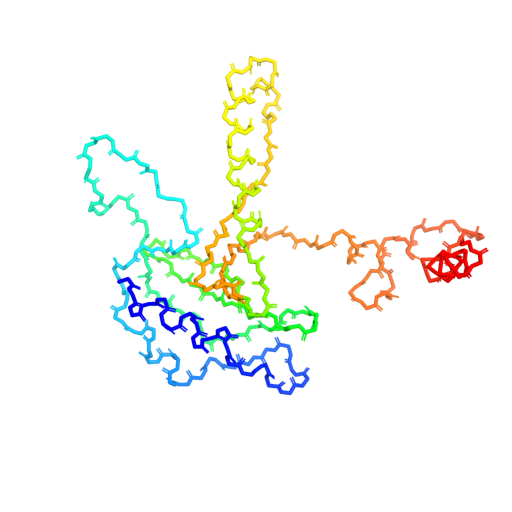 1.00 97.44 119 GLN A N 1
ATOM 914 C CA . GLN A 1 119 ? -13.780 16.153 -14.356 1.00 97.44 119 GLN A CA 1
ATOM 915 C C . GLN A 1 119 ? -13.649 16.380 -15.867 1.00 97.44 119 GLN A C 1
ATOM 917 O O . GLN A 1 119 ? -14.650 16.681 -16.522 1.00 97.44 119 GLN A O 1
ATOM 922 N N . ASP A 1 120 ? -12.458 16.159 -16.427 1.00 97.56 120 ASP A N 1
ATOM 923 C CA . ASP A 1 120 ? -12.209 16.250 -17.867 1.00 97.56 120 ASP A CA 1
ATOM 924 C C . ASP A 1 120 ? -12.917 15.129 -18.650 1.00 97.56 120 ASP A C 1
ATOM 926 O O . ASP A 1 120 ? -12.771 13.940 -18.362 1.00 97.56 120 ASP A O 1
ATOM 930 N N . GLU A 1 121 ? -13.690 15.498 -19.671 1.00 98.06 121 GLU A N 1
ATOM 931 C CA . GLU A 1 121 ? -14.502 14.545 -20.432 1.00 98.06 121 GLU A CA 1
ATOM 932 C C . GLU A 1 121 ? -13.644 13.567 -21.244 1.00 98.06 121 GLU A C 1
ATOM 934 O O . GLU A 1 121 ? -13.916 12.364 -21.248 1.00 98.06 121 GLU A O 1
ATOM 939 N N . ALA A 1 122 ? -12.577 14.047 -21.889 1.00 98.00 122 ALA A N 1
ATOM 940 C CA . ALA A 1 122 ? -11.706 13.202 -22.701 1.00 98.00 122 ALA A CA 1
ATOM 941 C C . ALA A 1 122 ? -10.986 12.145 -21.847 1.00 98.00 122 ALA A C 1
ATOM 943 O O . ALA A 1 122 ? -10.890 10.978 -22.241 1.00 98.00 122 ALA A O 1
ATOM 944 N N . SER A 1 123 ? -10.517 12.539 -20.664 1.00 97.81 123 SER A N 1
ATOM 945 C CA . SER A 1 123 ? -9.854 11.665 -19.695 1.00 97.81 123 SER A CA 1
ATOM 946 C C . SER A 1 123 ? -10.829 10.673 -19.060 1.00 97.81 123 SER A C 1
ATOM 948 O O . SER A 1 123 ? -10.535 9.474 -19.012 1.00 97.81 123 SER A O 1
ATOM 950 N N . ARG A 1 124 ? -12.024 11.129 -18.658 1.00 97.12 124 ARG A N 1
ATOM 951 C CA . ARG A 1 124 ? -13.086 10.279 -18.097 1.00 97.12 124 ARG A CA 1
ATOM 952 C C . ARG A 1 124 ? -13.583 9.237 -19.098 1.00 97.12 124 ARG A C 1
ATOM 954 O O . ARG A 1 124 ? -13.711 8.068 -18.736 1.00 97.12 124 ARG A O 1
ATOM 961 N N . ASN A 1 125 ? -13.792 9.619 -20.360 1.00 97.81 125 ASN A N 1
ATOM 962 C CA . ASN A 1 125 ? -14.221 8.695 -21.418 1.00 97.81 125 ASN A CA 1
ATOM 963 C C . ASN A 1 125 ? -13.182 7.589 -21.674 1.00 97.81 125 ASN A C 1
ATOM 965 O O . ASN A 1 125 ? -13.540 6.471 -22.040 1.00 97.81 125 ASN A O 1
ATOM 969 N N . ARG A 1 126 ? -11.900 7.875 -21.418 1.00 97.75 126 ARG A N 1
ATOM 970 C CA . ARG A 1 126 ? -10.786 6.914 -21.482 1.00 97.75 126 ARG A CA 1
ATOM 971 C C . ARG A 1 126 ? -10.509 6.200 -20.157 1.00 97.75 126 ARG A C 1
ATOM 973 O O . ARG A 1 126 ? -9.636 5.338 -20.120 1.00 97.75 126 ARG A O 1
ATOM 980 N N . ARG A 1 127 ? -11.235 6.544 -19.086 1.00 96.69 127 ARG A N 1
ATOM 981 C CA . ARG A 1 127 ? -11.047 6.030 -17.719 1.00 96.69 127 ARG A CA 1
ATOM 982 C C . ARG A 1 127 ? -9.607 6.196 -17.220 1.00 96.69 127 ARG A C 1
ATOM 984 O O . ARG A 1 127 ? -9.060 5.291 -16.596 1.00 96.69 127 ARG A O 1
ATOM 991 N N . LEU A 1 128 ? -8.983 7.336 -17.524 1.00 97.69 128 LEU A N 1
ATOM 992 C CA . LEU A 1 128 ? -7.629 7.621 -17.054 1.00 97.69 128 LEU A CA 1
ATOM 993 C C . LEU A 1 128 ? -7.637 7.847 -15.542 1.00 97.69 128 LEU A C 1
ATOM 995 O O . LEU A 1 128 ? -8.349 8.714 -15.038 1.00 97.69 128 LEU A O 1
ATOM 999 N N . SER A 1 129 ? -6.815 7.083 -14.834 1.00 97.06 129 SER A N 1
ATOM 1000 C CA . SER A 1 129 ? -6.576 7.251 -13.407 1.00 97.06 129 SER A CA 1
ATOM 1001 C C . SER A 1 129 ? -5.201 6.712 -13.025 1.00 97.06 129 SER A C 1
ATOM 1003 O O . SER A 1 129 ? -4.613 5.869 -13.705 1.00 97.06 129 SER A O 1
ATOM 1005 N N . ILE A 1 130 ? -4.685 7.224 -11.917 1.00 96.69 130 ILE A N 1
ATOM 1006 C CA . ILE A 1 130 ? -3.493 6.745 -11.234 1.00 96.69 130 ILE A CA 1
ATOM 1007 C C . ILE A 1 130 ? -3.963 5.801 -10.127 1.00 96.69 130 ILE A C 1
ATOM 1009 O O . ILE A 1 130 ? -4.796 6.179 -9.303 1.00 96.69 130 ILE A O 1
ATOM 1013 N N . ALA A 1 131 ? -3.434 4.578 -10.083 1.00 94.38 131 ALA A N 1
ATOM 1014 C CA . ALA A 1 131 ? -3.697 3.676 -8.967 1.00 94.38 131 ALA A CA 1
ATOM 1015 C C . ALA A 1 131 ? -3.074 4.244 -7.680 1.00 94.38 131 ALA A C 1
ATOM 1017 O O . ALA A 1 131 ? -1.875 4.521 -7.636 1.00 94.38 131 ALA A O 1
ATOM 1018 N N . THR A 1 132 ? -3.888 4.411 -6.641 1.00 94.94 132 THR A N 1
ATOM 1019 C CA . THR A 1 132 ? -3.470 4.930 -5.332 1.00 94.94 132 THR A CA 1
ATOM 1020 C C . THR A 1 132 ? -3.585 3.859 -4.259 1.00 94.94 132 THR A C 1
ATOM 1022 O O . THR A 1 132 ? -4.401 2.947 -4.370 1.00 94.94 132 THR A O 1
ATOM 1025 N N . TYR A 1 133 ? -2.816 4.007 -3.187 1.00 94.88 133 TYR A N 1
ATOM 1026 C CA . TYR A 1 133 ? -2.906 3.173 -1.990 1.00 94.88 133 TYR A CA 1
ATOM 1027 C C . TYR A 1 133 ? -2.782 4.043 -0.737 1.00 94.88 133 TYR A C 1
ATOM 1029 O O . TYR A 1 133 ? -2.321 5.186 -0.791 1.00 94.88 133 TYR A O 1
ATOM 1037 N N . LYS A 1 134 ? -3.210 3.518 0.414 1.00 94.81 134 LYS A N 1
ATOM 1038 C CA . LYS A 1 134 ? -3.128 4.260 1.674 1.00 94.81 134 LYS A CA 1
ATOM 1039 C C . LYS A 1 134 ? -1.755 4.191 2.297 1.00 94.81 134 LYS A C 1
ATOM 1041 O O . LYS A 1 134 ? -1.145 3.132 2.348 1.00 94.81 134 LYS A O 1
ATOM 1046 N N . VAL A 1 135 ? -1.313 5.336 2.802 1.00 96.19 135 VAL A N 1
ATOM 1047 C CA . VAL A 1 135 ? -0.107 5.493 3.609 1.00 96.19 135 VAL A CA 1
ATOM 1048 C C . VAL A 1 135 ? -0.517 6.239 4.865 1.00 96.19 135 VAL A C 1
ATOM 1050 O O . VAL A 1 135 ? -1.069 7.336 4.782 1.00 96.19 135 VAL A O 1
ATOM 1053 N N . VAL A 1 136 ? -0.264 5.633 6.019 1.00 95.06 136 VAL A N 1
ATOM 1054 C CA . VAL A 1 136 ? -0.587 6.188 7.331 1.00 95.06 136 VAL A CA 1
ATOM 1055 C C . VAL A 1 136 ? 0.695 6.249 8.156 1.00 95.06 136 VAL A C 1
ATOM 1057 O O . VAL A 1 136 ? 1.116 5.234 8.715 1.00 95.06 136 VAL A O 1
ATOM 1060 N N . PRO A 1 137 ? 1.355 7.417 8.214 1.00 95.19 137 PRO A N 1
ATOM 1061 C CA . PRO A 1 137 ? 2.463 7.645 9.133 1.00 95.19 137 PRO A CA 1
ATOM 1062 C C . PRO A 1 137 ? 1.966 7.593 10.585 1.00 95.19 137 PRO A C 1
ATOM 1064 O O . PRO A 1 137 ? 0.936 8.188 10.904 1.00 95.19 137 PRO A O 1
ATOM 1067 N N . PHE A 1 138 ? 2.694 6.901 11.462 1.00 92.56 138 PHE A N 1
ATOM 1068 C CA . PHE A 1 138 ? 2.394 6.826 12.900 1.00 92.56 138 PHE A CA 1
ATOM 1069 C C . PHE A 1 138 ? 3.359 7.687 13.715 1.00 92.56 138 PHE A C 1
ATOM 1071 O O . PHE A 1 138 ? 2.940 8.451 14.580 1.00 92.56 138 PHE A O 1
ATOM 1078 N N . THR A 1 139 ? 4.651 7.576 13.408 1.00 92.62 139 THR A N 1
ATOM 1079 C CA . THR A 1 139 ? 5.753 8.345 14.004 1.00 92.62 139 THR A CA 1
ATOM 1080 C C . THR A 1 139 ? 6.573 8.992 12.876 1.00 92.62 139 THR A C 1
ATOM 1082 O O . THR A 1 139 ? 6.303 8.729 11.700 1.00 92.62 139 THR A O 1
ATOM 1085 N N . PRO A 1 140 ? 7.582 9.836 13.173 1.00 92.88 140 PRO A N 1
ATOM 1086 C CA . PRO A 1 140 ? 8.463 10.391 12.140 1.00 92.88 140 PRO A CA 1
ATOM 1087 C C . PRO A 1 140 ? 9.197 9.342 11.287 1.00 92.88 140 PRO A C 1
ATOM 1089 O O . PRO A 1 140 ? 9.667 9.673 10.203 1.00 92.88 140 PRO A O 1
ATOM 1092 N N . ASP A 1 141 ? 9.307 8.106 11.773 1.00 92.75 141 ASP A N 1
ATOM 1093 C CA . ASP A 1 141 ? 10.087 7.028 11.172 1.00 92.75 141 ASP A CA 1
ATOM 1094 C C . ASP A 1 141 ? 9.338 5.684 11.095 1.00 92.75 141 ASP A C 1
ATOM 1096 O O . ASP A 1 141 ? 9.941 4.657 10.790 1.00 92.75 141 ASP A O 1
ATOM 1100 N N . SER A 1 142 ? 8.034 5.643 11.369 1.00 93.12 142 SER A N 1
ATOM 1101 C CA . SER A 1 142 ? 7.237 4.422 11.249 1.00 93.12 142 SER A CA 1
ATOM 1102 C C . SER A 1 142 ? 5.836 4.706 10.736 1.00 93.12 142 SER A C 1
ATOM 1104 O O . SER A 1 142 ? 5.275 5.792 10.906 1.00 93.12 142 SER A O 1
ATOM 1106 N N . GLY A 1 143 ? 5.251 3.703 10.096 1.00 95.44 143 GLY A N 1
ATOM 1107 C CA . GLY A 1 143 ? 3.901 3.800 9.572 1.00 95.44 143 GLY A CA 1
ATOM 1108 C C . GLY A 1 143 ? 3.484 2.556 8.814 1.00 95.44 143 GLY A C 1
ATOM 1109 O O . GLY A 1 143 ? 4.171 1.529 8.803 1.00 95.44 143 GLY A O 1
ATOM 1110 N N . LEU A 1 144 ? 2.334 2.672 8.173 1.00 95.50 144 LEU A N 1
ATOM 1111 C CA . LEU A 1 144 ? 1.658 1.581 7.497 1.00 95.50 144 LEU A CA 1
ATOM 1112 C C . LEU A 1 144 ? 1.282 1.966 6.078 1.00 95.50 144 LEU A C 1
ATOM 1114 O O . LEU A 1 144 ? 0.916 3.107 5.804 1.00 95.50 144 LEU A O 1
ATOM 1118 N N . LEU A 1 145 ? 1.360 0.991 5.181 1.00 95.75 145 LEU A N 1
ATOM 1119 C CA . LEU A 1 145 ? 0.913 1.113 3.805 1.00 95.75 145 LEU A CA 1
ATOM 1120 C C . LEU A 1 145 ? -0.104 0.012 3.500 1.00 95.75 145 LEU A C 1
ATOM 1122 O O . LEU A 1 145 ? 0.099 -1.139 3.886 1.00 95.75 145 LEU A O 1
ATOM 1126 N N . GLY A 1 146 ? -1.165 0.345 2.771 1.00 95.56 146 GLY A N 1
ATOM 1127 C CA . GLY A 1 146 ? -2.036 -0.653 2.156 1.00 95.56 146 GLY A CA 1
ATOM 1128 C C . GLY A 1 146 ? -1.273 -1.394 1.059 1.00 95.56 146 GLY A C 1
ATOM 1129 O O . GLY A 1 146 ? -0.665 -0.767 0.189 1.00 95.56 146 GLY A O 1
ATOM 1130 N N . TRP A 1 147 ? -1.264 -2.723 1.112 1.00 94.69 147 TRP A N 1
ATOM 1131 C CA . TRP A 1 147 ? -0.620 -3.539 0.090 1.00 94.69 147 TRP A CA 1
ATOM 1132 C C . TRP A 1 147 ? -1.510 -3.638 -1.149 1.00 94.69 147 TRP A C 1
ATOM 1134 O O . TRP A 1 147 ? -2.717 -3.846 -1.046 1.00 94.69 147 TRP A O 1
ATOM 1144 N N . VAL A 1 148 ? -0.908 -3.523 -2.332 1.00 92.75 148 VAL A N 1
ATOM 1145 C CA . VAL A 1 148 ? -1.639 -3.673 -3.593 1.00 92.75 148 VAL A CA 1
ATOM 1146 C C . VAL A 1 148 ? -1.652 -5.147 -3.988 1.00 92.75 148 VAL A C 1
ATOM 1148 O O . VAL A 1 148 ? -0.627 -5.730 -4.352 1.00 92.75 148 VAL A O 1
ATOM 1151 N N . GLU A 1 149 ? -2.827 -5.757 -3.882 1.00 90.75 149 GLU A N 1
ATOM 1152 C CA . GLU A 1 149 ? -3.074 -7.144 -4.271 1.00 90.75 149 GLU A CA 1
ATOM 1153 C C . GLU A 1 149 ? -2.793 -7.388 -5.762 1.00 90.75 149 GLU A C 1
ATOM 1155 O O . GLU A 1 149 ? -2.833 -6.466 -6.573 1.00 90.75 149 GLU A O 1
ATOM 1160 N N . ASP A 1 150 ? -2.472 -8.636 -6.113 1.00 91.31 150 ASP A N 1
ATOM 1161 C CA . ASP A 1 150 ? -2.254 -9.080 -7.501 1.00 91.31 150 ASP A CA 1
ATOM 1162 C C . ASP A 1 150 ? -1.177 -8.310 -8.287 1.00 91.31 150 ASP A C 1
ATOM 1164 O O . ASP A 1 150 ? -1.185 -8.254 -9.518 1.00 91.31 150 ASP A O 1
ATOM 1168 N N . THR A 1 151 ? -0.192 -7.759 -7.575 1.00 93.00 151 THR A N 1
ATOM 1169 C CA . THR A 1 151 ? 0.961 -7.077 -8.170 1.00 93.00 151 THR A CA 1
ATOM 1170 C C . THR A 1 151 ? 2.273 -7.820 -7.930 1.00 93.00 151 THR A C 1
ATOM 1172 O O . THR A 1 151 ? 2.453 -8.551 -6.954 1.00 93.00 151 THR A O 1
ATOM 1175 N N . VAL A 1 152 ? 3.224 -7.604 -8.840 1.00 91.88 152 VAL A N 1
ATOM 1176 C CA . VAL A 1 152 ? 4.623 -8.019 -8.707 1.00 91.88 152 VAL A CA 1
ATOM 1177 C C . VAL A 1 152 ? 5.521 -6.851 -9.121 1.00 91.88 152 VAL A C 1
ATOM 1179 O O . VAL A 1 152 ? 5.199 -6.163 -10.095 1.00 91.88 152 VAL A O 1
ATOM 1182 N N . PRO A 1 153 ? 6.648 -6.591 -8.431 1.00 91.75 153 PRO A N 1
ATOM 1183 C CA . PRO A 1 153 ? 7.585 -5.568 -8.873 1.00 91.75 153 PRO A CA 1
ATOM 1184 C C . PRO A 1 153 ? 8.050 -5.831 -10.309 1.00 91.75 153 PRO A C 1
ATOM 1186 O O . PRO A 1 153 ? 8.456 -6.943 -10.648 1.00 91.75 153 PRO A O 1
ATOM 1189 N N . LEU A 1 154 ? 8.065 -4.795 -11.150 1.00 94.00 154 LEU A N 1
ATOM 1190 C CA . LEU A 1 154 ? 8.485 -4.931 -12.549 1.00 94.00 154 LEU A CA 1
ATOM 1191 C C . LEU A 1 154 ? 9.899 -5.523 -12.669 1.00 94.00 154 LEU A C 1
ATOM 1193 O O . LEU A 1 154 ? 10.152 -6.370 -13.523 1.00 94.00 154 LEU A O 1
ATOM 1197 N N . ALA A 1 155 ? 10.809 -5.126 -11.776 1.00 91.56 155 ALA A N 1
ATOM 1198 C CA . ALA A 1 155 ? 12.152 -5.692 -11.712 1.00 91.56 155 ALA A CA 1
ATOM 1199 C C . ALA A 1 155 ? 12.122 -7.209 -11.466 1.00 91.56 155 ALA A C 1
ATOM 1201 O O . ALA A 1 155 ? 12.818 -7.957 -12.144 1.00 91.56 155 ALA A O 1
ATOM 1202 N N . GLU A 1 156 ? 11.275 -7.690 -10.558 1.00 92.25 156 GLU A N 1
ATOM 1203 C CA . GLU A 1 156 ? 11.141 -9.122 -10.300 1.00 92.25 156 GLU A CA 1
ATOM 1204 C C . GLU A 1 156 ? 10.663 -9.879 -11.547 1.00 92.25 156 GLU A C 1
ATOM 1206 O O . GLU A 1 156 ? 11.212 -10.931 -11.872 1.00 92.25 156 GLU A O 1
ATOM 1211 N N . TYR A 1 157 ? 9.702 -9.335 -12.294 1.00 94.31 157 TYR A N 1
ATOM 1212 C CA . TYR A 1 157 ? 9.270 -9.934 -13.558 1.00 94.31 157 TYR A CA 1
ATOM 1213 C C . TYR A 1 157 ? 10.395 -9.949 -14.610 1.00 94.31 157 TYR A C 1
ATOM 1215 O O . TYR A 1 157 ? 10.637 -10.966 -15.270 1.00 94.31 157 TYR A O 1
ATOM 1223 N N . LEU A 1 158 ? 11.113 -8.833 -14.761 1.00 94.19 158 LEU A N 1
ATOM 1224 C CA . LEU A 1 158 ? 12.123 -8.663 -15.806 1.00 94.19 158 LEU A CA 1
ATOM 1225 C C . LEU A 1 158 ? 13.410 -9.451 -15.540 1.00 94.19 158 LEU A C 1
ATOM 1227 O O . LEU A 1 158 ? 13.931 -10.070 -16.470 1.00 94.19 158 LEU A O 1
ATOM 1231 N N . ILE A 1 159 ? 13.916 -9.442 -14.303 1.00 92.69 159 ILE A N 1
ATOM 1232 C CA . ILE A 1 159 ? 15.226 -10.012 -13.935 1.00 92.69 159 ILE A CA 1
ATOM 1233 C C . ILE A 1 159 ? 15.158 -11.120 -12.866 1.00 92.69 159 ILE A C 1
ATOM 1235 O O . ILE A 1 159 ? 16.186 -11.709 -12.530 1.00 92.69 159 ILE A O 1
ATOM 1239 N N . GLY A 1 160 ? 13.968 -11.449 -12.356 1.00 90.75 160 GLY A N 1
ATOM 1240 C CA . GLY A 1 160 ? 13.746 -12.483 -11.339 1.00 90.75 160 GLY A CA 1
ATOM 1241 C C . GLY A 1 160 ? 13.975 -11.999 -9.900 1.00 90.75 160 GLY A C 1
ATOM 1242 O O . GLY A 1 160 ? 14.763 -11.084 -9.662 1.00 90.75 160 GLY A O 1
ATOM 1243 N N . LYS A 1 161 ? 13.340 -12.667 -8.918 1.00 82.44 161 LYS A N 1
ATOM 1244 C CA . LYS A 1 161 ? 13.424 -12.348 -7.469 1.00 82.44 161 LYS A CA 1
ATOM 1245 C C . LYS A 1 161 ? 14.853 -12.198 -6.937 1.00 82.44 161 LYS A C 1
ATOM 1247 O O . LYS A 1 161 ? 15.110 -11.341 -6.105 1.00 82.44 161 LYS A O 1
ATOM 1252 N N . ASN A 1 162 ? 15.783 -13.000 -7.454 1.00 81.38 162 ASN A N 1
ATOM 1253 C CA . ASN A 1 162 ? 17.188 -13.015 -7.036 1.00 81.38 162 ASN A CA 1
ATOM 1254 C C . ASN A 1 162 ? 18.136 -12.604 -8.164 1.00 81.38 162 ASN A C 1
ATOM 1256 O O . ASN A 1 162 ? 19.267 -13.090 -8.220 1.00 81.38 162 ASN A O 1
ATOM 1260 N N . GLN A 1 163 ? 17.668 -11.776 -9.108 1.00 82.50 163 GLN A N 1
ATOM 1261 C CA . GLN A 1 163 ? 18.452 -11.423 -10.298 1.00 82.50 163 GLN A CA 1
ATOM 1262 C C . GLN A 1 163 ? 18.910 -12.675 -11.074 1.00 82.50 163 GLN A C 1
ATOM 1264 O O . GLN A 1 163 ? 20.031 -12.768 -11.593 1.00 82.50 163 GLN A O 1
ATOM 1269 N N . GLN A 1 164 ? 18.057 -13.698 -11.053 1.00 78.00 164 GLN A N 1
ATOM 1270 C CA . GLN A 1 164 ? 18.242 -14.998 -11.676 1.00 78.00 164 GLN A CA 1
ATOM 1271 C C . GLN A 1 164 ? 16.981 -15.289 -12.485 1.00 78.00 164 GLN A C 1
ATOM 1273 O O . GLN A 1 164 ? 15.896 -15.453 -11.927 1.00 78.00 164 GLN A O 1
ATOM 1278 N N . GLY A 1 165 ? 17.125 -15.338 -13.807 1.00 83.50 165 GLY A N 1
ATOM 1279 C CA . GLY A 1 165 ? 15.997 -15.532 -14.710 1.00 83.50 165 GLY A CA 1
ATOM 1280 C C . GLY A 1 165 ? 15.257 -14.230 -15.034 1.00 83.50 165 GLY A C 1
ATOM 1281 O O . GLY A 1 165 ? 15.880 -13.202 -15.293 1.00 83.50 165 GLY A O 1
ATOM 1282 N N . GLY A 1 166 ? 13.926 -14.313 -15.083 1.00 91.69 166 GLY A N 1
ATOM 1283 C CA . GLY A 1 166 ? 13.044 -13.232 -15.533 1.00 91.69 166 GLY A CA 1
ATOM 1284 C C . GLY A 1 166 ? 12.839 -13.194 -17.050 1.00 91.69 166 GLY A C 1
ATOM 1285 O O . GLY A 1 166 ? 13.459 -13.949 -17.804 1.00 91.69 166 GLY A O 1
ATOM 1286 N N . ALA A 1 167 ? 11.938 -12.322 -17.500 1.00 93.06 167 ALA A N 1
ATOM 1287 C CA . ALA A 1 167 ? 11.597 -12.170 -18.913 1.00 93.06 167 ALA A CA 1
ATOM 1288 C C . ALA A 1 167 ? 12.823 -11.822 -19.772 1.00 93.06 167 ALA A C 1
ATOM 1290 O O . ALA A 1 167 ? 13.008 -12.406 -20.838 1.00 93.06 167 ALA A O 1
ATOM 1291 N N . HIS A 1 168 ? 13.712 -10.954 -19.276 1.00 91.56 168 HIS A N 1
ATOM 1292 C CA . HIS A 1 168 ? 14.920 -10.588 -20.009 1.00 91.56 168 HIS A CA 1
ATOM 1293 C C . HIS A 1 168 ? 15.846 -11.791 -20.193 1.00 91.56 168 HIS A C 1
ATOM 1295 O O . HIS A 1 168 ? 16.455 -11.922 -21.240 1.00 91.56 168 HIS A O 1
ATOM 1301 N N . ALA A 1 169 ? 15.969 -12.694 -19.217 1.00 88.81 169 ALA A N 1
ATOM 1302 C CA . ALA A 1 169 ? 16.797 -13.890 -19.387 1.00 88.81 169 ALA A CA 1
ATOM 1303 C C . ALA A 1 169 ? 16.161 -14.934 -20.326 1.00 88.81 169 ALA A C 1
ATOM 1305 O O . ALA A 1 169 ? 16.885 -15.718 -20.929 1.00 88.81 169 ALA A O 1
ATOM 1306 N N . ARG A 1 170 ? 14.826 -14.963 -20.435 1.00 89.94 170 ARG A N 1
ATOM 1307 C CA . ARG A 1 170 ? 14.086 -15.947 -21.246 1.00 89.94 170 ARG A CA 1
ATOM 1308 C C . ARG A 1 170 ? 13.967 -15.556 -22.715 1.00 89.94 170 ARG A C 1
ATOM 1310 O O . ARG A 1 170 ? 14.004 -16.433 -23.566 1.00 89.94 170 ARG A O 1
ATOM 1317 N N . TYR A 1 171 ? 13.797 -14.265 -22.991 1.00 91.88 171 TYR A N 1
ATOM 1318 C CA . TYR A 1 171 ? 13.440 -13.770 -24.323 1.00 91.88 171 TYR A CA 1
ATOM 1319 C C . TYR A 1 171 ? 14.513 -12.886 -24.970 1.00 91.88 171 TYR A C 1
ATOM 1321 O O . TYR A 1 171 ? 14.285 -12.379 -26.067 1.00 91.88 171 TYR A O 1
ATOM 1329 N N . HIS A 1 172 ? 15.666 -12.661 -24.326 1.00 86.62 172 HIS A N 1
ATOM 1330 C CA . HIS A 1 172 ? 16.723 -11.877 -24.970 1.00 86.62 172 HIS A CA 1
ATOM 1331 C C . HIS A 1 172 ? 17.281 -12.595 -26.201 1.00 86.62 172 HIS A C 1
ATOM 1333 O O . HIS A 1 172 ? 17.415 -13.819 -26.227 1.00 86.62 172 HIS A O 1
ATOM 1339 N N . SER A 1 173 ? 17.678 -11.813 -27.205 1.00 86.94 173 SER A N 1
ATOM 1340 C CA . SER A 1 173 ? 18.384 -12.360 -28.364 1.00 86.94 173 SER A CA 1
ATOM 1341 C C . SER A 1 173 ? 19.816 -12.762 -27.982 1.00 86.94 173 SER A C 1
ATOM 1343 O O . SER A 1 173 ? 20.433 -12.111 -27.123 1.00 86.94 173 SER A O 1
ATOM 1345 N N . PRO A 1 174 ? 20.387 -13.812 -28.601 1.00 85.12 174 PRO A N 1
ATOM 1346 C CA . PRO A 1 174 ? 21.807 -14.117 -28.463 1.00 85.12 174 PRO A CA 1
ATOM 1347 C C . PRO A 1 174 ? 22.665 -12.886 -28.796 1.00 85.12 174 PRO A C 1
ATOM 1349 O O . PRO A 1 174 ? 22.399 -12.185 -29.767 1.00 85.12 174 PRO A O 1
ATOM 1352 N N . GLY A 1 175 ? 23.671 -12.598 -27.966 1.00 83.69 175 GLY A N 1
ATOM 1353 C CA . GLY A 1 175 ? 24.556 -11.434 -28.127 1.00 83.69 175 GLY A CA 1
ATOM 1354 C C . GLY A 1 175 ? 24.102 -10.151 -27.419 1.00 83.69 175 GLY A C 1
ATOM 1355 O O . GLY A 1 175 ? 24.903 -9.232 -27.276 1.00 83.69 175 GLY A O 1
ATOM 1356 N N . GLN A 1 176 ? 22.868 -10.082 -26.909 1.00 86.88 176 GLN A N 1
ATOM 1357 C CA . GLN A 1 176 ? 22.434 -8.949 -26.086 1.00 86.88 176 GLN A CA 1
ATOM 1358 C C . GLN A 1 176 ? 22.994 -9.016 -24.661 1.00 86.88 176 GLN A C 1
ATOM 1360 O O . GLN A 1 176 ? 23.186 -10.086 -24.077 1.00 86.88 176 GLN A O 1
ATOM 1365 N N . MET A 1 177 ? 23.232 -7.837 -24.093 1.00 88.75 177 MET A N 1
ATOM 1366 C CA . MET A 1 177 ? 23.795 -7.664 -22.761 1.00 88.75 177 MET A CA 1
ATOM 1367 C C . MET A 1 177 ? 22.828 -8.143 -21.672 1.00 88.75 177 MET A C 1
ATOM 1369 O O . MET A 1 177 ? 21.648 -7.801 -21.669 1.00 88.75 177 MET A O 1
ATOM 1373 N N . ARG A 1 178 ? 23.325 -8.910 -20.700 1.00 87.69 178 ARG A N 1
ATOM 1374 C CA . ARG A 1 178 ? 22.552 -9.301 -19.513 1.00 87.69 178 ARG A CA 1
ATOM 1375 C C . ARG A 1 178 ? 22.450 -8.133 -18.534 1.00 87.69 178 ARG A C 1
ATOM 1377 O O . ARG A 1 178 ? 23.377 -7.336 -18.421 1.00 87.69 178 ARG A O 1
ATOM 1384 N N . HIS A 1 179 ? 21.395 -8.105 -17.718 1.00 88.19 179 HIS A N 1
ATOM 1385 C CA . HIS A 1 179 ? 21.204 -7.051 -16.709 1.00 88.19 179 HIS A CA 1
ATOM 1386 C C . HIS A 1 179 ? 22.428 -6.847 -15.789 1.00 88.19 179 HIS A C 1
ATOM 1388 O O . HIS A 1 179 ? 22.747 -5.713 -15.451 1.00 88.19 179 HIS A O 1
ATOM 1394 N N . ARG A 1 180 ? 23.157 -7.918 -15.419 1.00 87.75 180 ARG A N 1
ATOM 1395 C CA . ARG A 1 180 ? 24.379 -7.813 -14.594 1.00 87.75 180 ARG A CA 1
ATOM 1396 C C . ARG A 1 180 ? 25.510 -7.081 -15.307 1.00 87.75 180 ARG A C 1
ATOM 1398 O O . ARG A 1 180 ? 26.221 -6.311 -14.677 1.00 87.75 180 ARG A O 1
ATOM 1405 N N . GLN A 1 181 ? 25.668 -7.326 -16.606 1.00 90.31 181 GLN A N 1
ATOM 1406 C CA . GLN A 1 181 ? 26.679 -6.656 -17.423 1.00 90.31 181 GLN A CA 1
ATOM 1407 C C . GLN A 1 181 ? 26.330 -5.170 -17.571 1.00 90.31 181 GLN A C 1
ATOM 1409 O O . GLN A 1 181 ? 27.191 -4.325 -17.358 1.00 90.31 181 GLN A O 1
ATOM 1414 N N . ALA A 1 182 ? 25.055 -4.851 -17.819 1.00 90.56 182 ALA A N 1
ATOM 1415 C CA . ALA A 1 182 ? 24.584 -3.467 -17.877 1.00 90.56 182 ALA A CA 1
ATOM 1416 C C . ALA A 1 182 ? 24.795 -2.734 -16.543 1.00 90.56 182 ALA A C 1
ATOM 1418 O O . ALA A 1 182 ? 25.324 -1.626 -16.519 1.00 90.56 182 ALA A O 1
ATOM 1419 N N . ALA A 1 183 ? 24.449 -3.373 -15.421 1.00 90.44 183 ALA A N 1
ATOM 1420 C CA . ALA A 1 183 ? 24.662 -2.808 -14.092 1.00 90.44 183 ALA A CA 1
ATOM 1421 C C . ALA A 1 183 ? 26.152 -2.553 -13.795 1.00 90.44 183 ALA A C 1
ATOM 1423 O O . ALA A 1 183 ? 26.484 -1.515 -13.225 1.00 90.44 183 ALA A O 1
ATOM 1424 N N . ALA A 1 184 ? 27.043 -3.465 -14.203 1.00 92.81 184 ALA A N 1
ATOM 1425 C CA . ALA A 1 184 ? 28.485 -3.308 -14.025 1.00 92.81 184 ALA A CA 1
ATOM 1426 C C . ALA A 1 184 ? 29.037 -2.116 -14.823 1.00 92.81 184 ALA A C 1
ATOM 1428 O O . ALA A 1 184 ? 29.743 -1.287 -14.255 1.00 92.81 184 ALA A O 1
ATOM 1429 N N . LEU A 1 185 ? 28.645 -1.981 -16.095 1.00 95.00 185 LEU A N 1
ATOM 1430 C CA . LEU A 1 185 ? 29.067 -0.863 -16.946 1.00 95.00 185 LEU A CA 1
ATOM 1431 C C . LEU A 1 185 ? 28.596 0.490 -16.403 1.00 95.00 185 LEU A C 1
ATOM 1433 O O . LEU A 1 185 ? 29.365 1.446 -16.370 1.00 95.00 185 LEU A O 1
ATOM 1437 N N . MET A 1 186 ? 27.354 0.576 -15.920 1.00 93.88 186 MET A N 1
ATOM 1438 C CA . MET A 1 186 ? 26.834 1.811 -15.319 1.00 93.88 186 MET A CA 1
ATOM 1439 C C . MET A 1 186 ? 27.561 2.163 -14.015 1.00 93.88 186 MET A C 1
ATOM 1441 O O . MET A 1 186 ? 27.813 3.335 -13.739 1.00 93.88 186 MET A O 1
ATOM 1445 N N . ALA A 1 187 ? 27.916 1.157 -13.209 1.00 94.12 187 ALA A N 1
ATOM 1446 C CA . ALA A 1 187 ? 28.682 1.366 -11.985 1.00 94.12 187 ALA A CA 1
ATOM 1447 C C . ALA A 1 187 ? 30.112 1.849 -12.270 1.00 94.12 187 ALA A C 1
ATOM 1449 O O . ALA A 1 187 ? 30.636 2.668 -11.518 1.00 94.12 187 ALA A O 1
ATOM 1450 N N . GLU A 1 188 ? 30.733 1.358 -13.341 1.00 95.25 188 GLU A N 1
ATOM 1451 C CA . GLU A 1 188 ? 32.049 1.802 -13.798 1.00 95.25 188 GLU A CA 1
ATOM 1452 C C . GLU A 1 188 ? 32.005 3.235 -14.338 1.00 95.25 188 GLU A C 1
ATOM 1454 O O . GLU A 1 188 ? 32.787 4.077 -13.903 1.00 95.25 188 GLU A O 1
ATOM 1459 N N . ALA A 1 189 ? 31.026 3.554 -15.189 1.00 94.12 189 ALA A N 1
ATOM 1460 C CA . ALA A 1 189 ? 30.836 4.906 -15.711 1.00 94.12 189 ALA A CA 1
ATOM 1461 C C . ALA A 1 189 ? 30.647 5.943 -14.591 1.00 94.12 189 ALA A C 1
ATOM 1463 O O . ALA A 1 189 ? 31.219 7.025 -14.652 1.00 94.12 189 ALA A O 1
ATOM 1464 N N . ARG A 1 190 ? 29.911 5.593 -13.526 1.00 91.75 190 ARG A N 1
ATOM 1465 C CA . ARG A 1 190 ? 29.690 6.472 -12.365 1.00 91.75 190 ARG A CA 1
ATOM 1466 C C . ARG A 1 190 ? 30.947 6.718 -11.521 1.00 91.75 190 ARG A C 1
ATOM 1468 O O . ARG A 1 190 ? 30.970 7.669 -10.753 1.00 91.75 190 ARG A O 1
ATOM 1475 N N . LYS A 1 191 ? 31.960 5.850 -11.599 1.00 89.31 191 LYS A N 1
ATOM 1476 C CA . LYS A 1 191 ? 33.243 6.052 -10.902 1.00 89.31 191 LYS A CA 1
ATOM 1477 C C . LYS A 1 191 ? 34.201 6.948 -11.686 1.00 89.31 191 LYS A C 1
ATOM 1479 O O . LYS A 1 191 ? 35.100 7.521 -11.082 1.00 89.31 191 LYS A O 1
ATOM 1484 N N . ASN A 1 192 ? 34.018 7.024 -13.002 1.00 81.00 192 ASN A N 1
ATOM 1485 C CA . ASN A 1 192 ? 34.933 7.688 -13.929 1.00 81.00 192 ASN A CA 1
ATOM 1486 C C . ASN A 1 192 ? 34.451 9.081 -14.379 1.00 81.00 192 ASN A C 1
ATOM 1488 O O . ASN A 1 192 ? 35.123 9.701 -15.201 1.00 81.00 192 ASN A O 1
ATOM 1492 N N . GLY A 1 193 ? 33.306 9.557 -13.882 1.00 65.38 193 GLY A N 1
ATOM 1493 C CA . GLY A 1 193 ? 32.768 10.901 -14.121 1.00 65.38 193 GLY A CA 1
ATOM 1494 C C . GLY A 1 193 ? 32.482 11.610 -12.811 1.00 65.38 193 GLY A C 1
ATOM 1495 O O . GLY A 1 193 ? 32.671 12.843 -12.780 1.00 65.38 193 GLY A O 1
#

Radius of gyration: 20.78 Å; chains: 1; bounding box: 60×33×52 Å

Sequence (193 aa):
MEALLEKYIALAEMPAGGKQDRMAMPGELRRGFKGFDLMPLVSSDIPVRPDARYAGTFPHIHGFGGSIQFVGGINRPKLIQVTDSDGRAHRELVKSRDDLRQDAVMQQLFGLVNSLLAQDEASRNRRLSIATYKVVPFTPDSGLLGWVEDTVPLAEYLIGKNQQGGAHARYHSPGQMRHRQAAALMAEARKNG